Protein AF-0000000076608734 (afdb_homodimer)

Foldseek 3Di:
DQPDPDDDPVRFDWDDPDVQWIWGWDADQFKIKIKIKHQADQDPDWDDKDFAQKKKKKAWQAAKKWKDWAPDDIDIDGHGDMDIDHHGIIMTIGGHDSITIMIMMIGGDPPVVVPD/DQPDPDDDPVRFDWDDPDVQWIWGWDADQFKIKIKIKHQADQDPDWDDKDFAQKKKKKAWQAAKKWKDWAPDDTDIDGHGDMDIDHHGIIMTIGGHDSITIMIMMIGGDPPVVVPD

Solvent-accessible surface area (backbone atoms only — not comparable to full-atom values): 12030 Å² total; per-residue (Å²): 125,61,86,53,56,54,44,48,54,92,74,46,68,74,46,73,82,48,93,50,29,37,36,36,75,54,48,57,90,47,42,32,34,36,41,37,40,33,58,59,33,55,45,95,56,61,52,77,73,46,63,46,78,41,34,37,36,36,37,29,73,33,39,31,30,36,42,37,46,66,89,50,76,69,40,83,43,40,56,61,14,37,35,39,40,56,57,55,48,41,33,37,45,24,42,63,27,47,47,30,28,38,40,38,32,30,39,53,58,63,59,83,74,64,76,107,125,59,89,53,54,53,45,48,54,91,74,46,67,74,45,73,82,46,93,49,30,39,37,35,75,52,47,56,90,48,43,31,35,36,39,36,40,33,56,60,33,54,46,93,58,61,54,79,73,47,62,46,76,42,34,37,37,35,37,29,73,32,40,32,30,35,40,36,46,67,88,51,76,69,40,84,44,39,56,62,14,36,37,38,40,56,57,55,48,42,32,36,46,23,42,63,27,48,49,29,29,39,40,36,32,29,38,54,57,63,59,83,74,64,76,108

Structure (mmCIF, N/CA/C/O backbone):
data_AF-0000000076608734-model_v1
#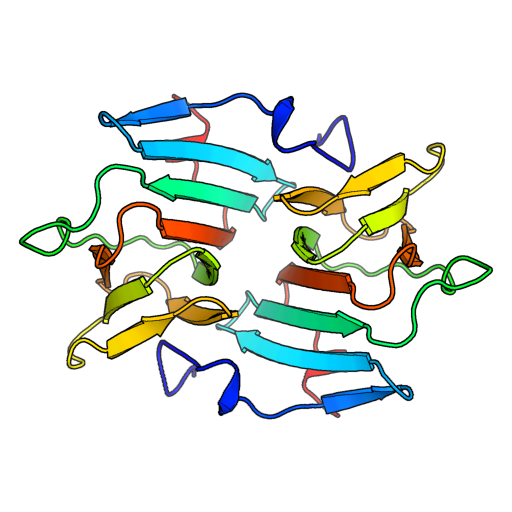
loop_
_entity.id
_entity.type
_entity.pdbx_description
1 polymer 'Cupin domain-containing protein'
#
loop_
_atom_site.group_PDB
_atom_site.id
_atom_site.type_symbol
_atom_site.label_atom_id
_atom_site.label_alt_id
_atom_site.label_comp_id
_atom_site.label_asym_id
_atom_site.label_entity_id
_atom_site.label_seq_id
_atom_site.pdbx_PDB_ins_code
_atom_site.Cartn_x
_atom_site.Cartn_y
_atom_site.Cartn_z
_atom_site.occupancy
_atom_site.B_iso_or_equiv
_atom_site.auth_seq_id
_atom_site.auth_comp_id
_atom_site.auth_asym_id
_atom_site.auth_atom_id
_atom_site.pdbx_PDB_model_num
ATOM 1 N N . MET A 1 1 ? -17.781 -6.57 7.055 1 35.38 1 MET A N 1
ATOM 2 C CA . MET A 1 1 ? -17.266 -7.574 6.125 1 35.38 1 MET A CA 1
ATOM 3 C C . MET A 1 1 ? -16.969 -6.953 4.766 1 35.38 1 MET A C 1
ATOM 5 O O . MET A 1 1 ? -17.562 -5.949 4.387 1 35.38 1 MET A O 1
ATOM 9 N N . VAL A 1 2 ? -15.781 -6.969 4.309 1 45.62 2 VAL A N 1
ATOM 10 C CA . VAL A 1 2 ? -15.562 -6.434 2.967 1 45.62 2 VAL A CA 1
ATOM 11 C C . VAL A 1 2 ? -16.562 -7.051 1.995 1 45.62 2 VAL A C 1
ATOM 13 O O . VAL A 1 2 ? -16.625 -8.273 1.845 1 45.62 2 VAL A O 1
ATOM 16 N N . THR A 1 3 ? -17.609 -6.504 1.745 1 53.47 3 THR A N 1
ATOM 17 C CA . THR A 1 3 ? -18.562 -7.125 0.833 1 53.47 3 THR A CA 1
ATOM 18 C C . THR A 1 3 ? -17.875 -7.539 -0.465 1 53.47 3 THR A C 1
ATOM 20 O O . THR A 1 3 ? -18.156 -8.617 -0.999 1 53.47 3 THR A O 1
ATOM 23 N N . ASP A 1 4 ? -16.906 -6.652 -0.863 1 82.12 4 ASP A N 1
ATOM 24 C CA . ASP A 1 4 ? -16.203 -7 -2.094 1 82.12 4 ASP A CA 1
ATOM 25 C C . ASP A 1 4 ? -14.703 -7.078 -1.863 1 82.12 4 ASP A C 1
ATOM 27 O O . ASP A 1 4 ? -14.164 -6.406 -0.979 1 82.12 4 ASP A O 1
ATOM 31 N N . TYR A 1 5 ? -14.062 -8.047 -2.41 1 93.56 5 TYR A N 1
ATOM 32 C CA . TYR A 1 5 ? -12.625 -8.258 -2.283 1 93.56 5 TYR A CA 1
ATOM 33 C C . TYR A 1 5 ? -11.844 -7.125 -2.938 1 93.56 5 TYR A C 1
ATOM 35 O O . TYR A 1 5 ? -10.617 -7.07 -2.84 1 93.56 5 TYR A O 1
ATOM 43 N N . TRP A 1 6 ? -12.531 -6.227 -3.635 1 97 6 TRP A N 1
ATOM 44 C CA . TRP A 1 6 ? -11.836 -5.25 -4.465 1 97 6 TRP A CA 1
ATOM 45 C C . TRP A 1 6 ? -12.602 -3.932 -4.512 1 97 6 TRP A C 1
ATOM 47 O O . TRP A 1 6 ? -13.758 -3.863 -4.102 1 97 6 TRP A O 1
ATOM 57 N N . GLN A 1 7 ? -11.977 -2.969 -4.855 1 97.56 7 GLN A N 1
ATOM 58 C CA . GLN A 1 7 ? -12.516 -1.632 -5.074 1 97.56 7 GLN A CA 1
ATOM 59 C C . GLN A 1 7 ? -11.773 -0.91 -6.195 1 97.56 7 GLN A C 1
ATOM 61 O O . GLN A 1 7 ? -10.547 -0.788 -6.156 1 97.56 7 GLN A O 1
ATOM 66 N N . ARG A 1 8 ? -12.516 -0.459 -7.164 1 97.81 8 ARG A N 1
ATOM 67 C CA . ARG A 1 8 ? -11.906 0.342 -8.219 1 97.81 8 ARG A CA 1
ATOM 68 C C . ARG A 1 8 ? -11.727 1.79 -7.777 1 97.81 8 ARG A C 1
ATOM 70 O O . ARG A 1 8 ? -12.617 2.367 -7.148 1 97.81 8 ARG A O 1
ATOM 77 N N . TYR A 1 9 ? -10.594 2.328 -8.148 1 98.19 9 TYR A N 1
ATOM 78 C CA . TYR A 1 9 ? -10.289 3.701 -7.762 1 98.19 9 TYR A CA 1
ATOM 79 C C . TYR A 1 9 ? -11.398 4.652 -8.203 1 98.19 9 TYR A C 1
ATOM 81 O O . TYR A 1 9 ? -11.875 5.469 -7.41 1 98.19 9 TYR A O 1
ATOM 89 N N . ASP A 1 10 ? -11.875 4.539 -9.406 1 97.25 10 ASP A N 1
ATOM 90 C CA . ASP A 1 10 ? -12.82 5.477 -10.008 1 97.25 10 ASP A CA 1
ATOM 91 C C . ASP A 1 10 ? -14.211 5.324 -9.391 1 97.25 10 ASP A C 1
ATOM 93 O O . ASP A 1 10 ? -15.023 6.246 -9.445 1 97.25 10 ASP A O 1
ATOM 97 N N . ASP A 1 11 ? -14.508 4.195 -8.789 1 96.06 11 ASP A N 1
ATOM 98 C CA . ASP A 1 11 ? -15.828 3.92 -8.242 1 96.06 11 ASP A CA 1
ATOM 99 C C . ASP A 1 11 ? -15.836 4.055 -6.723 1 96.06 11 ASP A C 1
ATOM 101 O O . ASP A 1 11 ? -16.891 4.016 -6.098 1 96.06 11 ASP A O 1
ATOM 105 N N . ALA A 1 12 ? -14.672 4.199 -6.148 1 96.38 12 ALA A N 1
ATOM 106 C CA . ALA A 1 12 ? -14.555 4.234 -4.691 1 96.38 12 ALA A CA 1
ATOM 107 C C . ALA A 1 12 ? -15.18 5.504 -4.121 1 96.38 12 ALA A C 1
ATOM 109 O O . ALA A 1 12 ? -15.086 6.574 -4.73 1 96.38 12 ALA A O 1
ATOM 110 N N . GLU A 1 13 ? -15.82 5.289 -2.998 1 95.75 13 GLU A N 1
ATOM 111 C CA . GLU A 1 13 ? -16.266 6.473 -2.268 1 95.75 13 GLU A CA 1
ATOM 112 C C . GLU A 1 13 ? -15.086 7.371 -1.91 1 95.75 13 GLU A C 1
ATOM 114 O O . GLU A 1 13 ? -14.047 6.891 -1.462 1 95.75 13 GLU A O 1
ATOM 119 N N . VAL A 1 14 ? -15.273 8.672 -2.137 1 97.25 14 VAL A N 1
ATOM 120 C CA . VAL A 1 14 ? -14.227 9.648 -1.875 1 97.25 14 VAL A CA 1
ATOM 121 C C . VAL A 1 14 ? -14.594 10.5 -0.665 1 97.25 14 VAL A C 1
ATOM 123 O O . VAL A 1 14 ? -15.727 10.992 -0.57 1 97.25 14 VAL A O 1
ATOM 126 N N . THR A 1 15 ? -13.719 10.578 0.297 1 97.44 15 THR A N 1
ATOM 127 C CA . THR A 1 15 ? -13.844 11.555 1.377 1 97.44 15 THR A CA 1
ATOM 128 C C . THR A 1 15 ? -12.898 12.734 1.155 1 97.44 15 THR A C 1
ATOM 130 O O . THR A 1 15 ? -11.688 12.547 1.039 1 97.44 15 THR A O 1
ATOM 133 N N . GLU A 1 16 ? -13.406 13.891 1.063 1 96.75 16 GLU A N 1
ATOM 134 C CA . GLU A 1 16 ? -12.57 15.086 1.012 1 96.75 16 GLU A CA 1
ATOM 135 C C . GLU A 1 16 ? -12.195 15.562 2.414 1 96.75 16 GLU A C 1
ATOM 137 O O . GLU A 1 16 ? -13.055 16.047 3.156 1 96.75 16 GLU A O 1
ATOM 142 N N . ILE A 1 17 ? -10.984 15.508 2.709 1 95.62 17 ILE A N 1
ATOM 143 C CA . ILE A 1 17 ? -10.578 15.82 4.074 1 95.62 17 ILE A CA 1
ATOM 144 C C . ILE A 1 17 ? -10.234 17.297 4.184 1 95.62 17 ILE A C 1
ATOM 146 O O . ILE A 1 17 ? -10.352 17.891 5.258 1 95.62 17 ILE A O 1
ATOM 150 N N . ALA A 1 18 ? -9.758 17.922 3.092 1 96.44 18 ALA A N 1
ATOM 151 C CA . ALA A 1 18 ? -9.469 19.344 2.885 1 96.44 18 ALA A CA 1
ATOM 152 C C . ALA A 1 18 ? -9.492 19.688 1.401 1 96.44 18 ALA A C 1
ATOM 154 O O . ALA A 1 18 ? -9.523 18.797 0.545 1 96.44 18 ALA A O 1
ATOM 155 N N . PRO A 1 19 ? -9.625 20.938 1.088 1 97.25 19 PRO A N 1
ATOM 156 C CA . PRO A 1 19 ? -9.602 21.281 -0.337 1 97.25 19 PRO A CA 1
ATOM 157 C C . PRO A 1 19 ? -8.406 20.672 -1.069 1 97.25 19 PRO A C 1
ATOM 159 O O . PRO A 1 19 ? -7.262 20.953 -0.716 1 97.25 19 PRO A O 1
ATOM 162 N N . GLY A 1 20 ? -8.617 19.797 -2.027 1 98.06 20 GLY A N 1
ATOM 163 C CA . GLY A 1 20 ? -7.566 19.203 -2.84 1 98.06 20 GLY A CA 1
ATOM 164 C C . GLY A 1 20 ? -7 17.938 -2.25 1 98.06 20 GLY A C 1
ATOM 165 O O . GLY A 1 20 ? -6.027 17.375 -2.77 1 98.06 20 GLY A O 1
ATOM 166 N N . ILE A 1 21 ? -7.527 17.516 -1.192 1 98.56 21 ILE A N 1
ATOM 167 C CA . ILE A 1 21 ? -7.047 16.297 -0.559 1 98.56 21 ILE A CA 1
ATOM 168 C C . ILE A 1 21 ? -8.188 15.289 -0.452 1 98.56 21 ILE A C 1
ATOM 170 O O . ILE A 1 21 ? -9.195 15.547 0.21 1 98.56 21 ILE A O 1
ATOM 174 N N . GLU A 1 22 ? -7.984 14.156 -1.074 1 98.31 22 GLU A N 1
ATOM 175 C CA . GLU A 1 22 ? -9.008 13.117 -1.142 1 98.31 22 GLU A CA 1
ATOM 176 C C . GLU A 1 22 ? -8.492 11.797 -0.564 1 98.31 22 GLU A C 1
ATOM 178 O O . GLU A 1 22 ? -7.324 11.453 -0.736 1 98.31 22 GLU A O 1
ATOM 183 N N . ARG A 1 23 ? -9.406 11.086 0.072 1 98.5 23 ARG A N 1
ATOM 184 C CA . ARG A 1 23 ? -9.07 9.789 0.649 1 98.5 23 ARG A CA 1
ATOM 185 C C . ARG A 1 23 ? -9.992 8.703 0.122 1 98.5 23 ARG A C 1
ATOM 187 O O . ARG A 1 23 ? -11.195 8.914 -0.029 1 98.5 23 ARG A O 1
ATOM 194 N N . ARG A 1 24 ? -9.516 7.578 -0.267 1 98.19 24 ARG A N 1
ATOM 195 C CA . ARG A 1 24 ? -10.227 6.34 -0.575 1 98.19 24 ARG A CA 1
ATOM 196 C C . ARG A 1 24 ? -9.727 5.191 0.302 1 98.19 24 ARG A C 1
ATOM 198 O O . ARG A 1 24 ? -8.531 5.066 0.547 1 98.19 24 ARG A O 1
ATOM 205 N N . ILE A 1 25 ? -10.664 4.332 0.753 1 98 25 ILE A N 1
ATOM 206 C CA . ILE A 1 25 ? -10.289 3.338 1.752 1 98 25 ILE A CA 1
ATOM 207 C C . ILE A 1 25 ? -10.781 1.959 1.318 1 98 25 ILE A C 1
ATOM 209 O O . ILE A 1 25 ? -11.898 1.819 0.817 1 98 25 ILE A O 1
ATOM 213 N N . ILE A 1 26 ? -9.969 0.929 1.477 1 98.19 26 ILE A N 1
ATOM 214 C CA . ILE A 1 26 ? -10.391 -0.467 1.523 1 98.19 26 ILE A CA 1
ATOM 215 C C . ILE A 1 26 ? -9.812 -1.138 2.77 1 98.19 26 ILE A C 1
ATOM 217 O O . ILE A 1 26 ? -8.727 -0.777 3.232 1 98.19 26 ILE A O 1
ATOM 221 N N . LYS A 1 27 ? -10.57 -2.016 3.377 1 97.94 27 LYS A N 1
ATOM 222 C CA . LYS A 1 27 ? -10.078 -2.543 4.648 1 97.94 27 LYS A CA 1
ATOM 223 C C . LYS A 1 27 ? -10.594 -3.957 4.891 1 97.94 27 LYS A C 1
ATOM 225 O O . LYS A 1 27 ?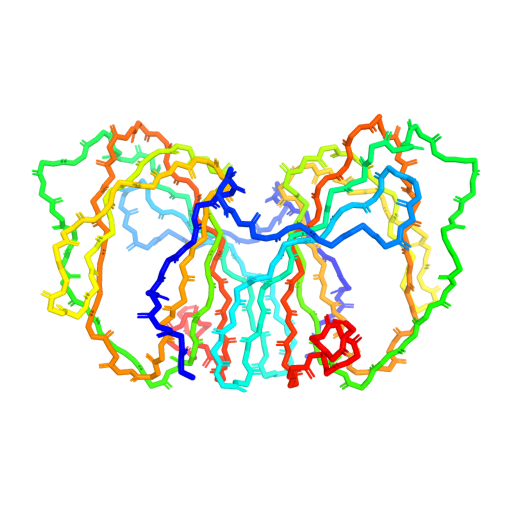 -11.539 -4.398 4.238 1 97.94 27 LYS A O 1
ATOM 230 N N . THR A 1 28 ? -9.898 -4.672 5.727 1 97.62 28 THR A N 1
ATOM 231 C CA . THR A 1 28 ? -10.367 -5.898 6.359 1 97.62 28 THR A CA 1
ATOM 232 C C . THR A 1 28 ? -10.773 -5.637 7.809 1 97.62 28 THR A C 1
ATOM 234 O O . THR A 1 28 ? -11.352 -4.594 8.117 1 97.62 28 THR A O 1
ATOM 237 N N . GLU A 1 29 ? -10.523 -6.609 8.633 1 96.69 29 GLU A N 1
ATOM 238 C CA . GLU A 1 29 ? -10.945 -6.43 10.023 1 96.69 29 GLU A CA 1
ATOM 239 C C . GLU A 1 29 ? -9.953 -5.578 10.797 1 96.69 29 GLU A C 1
ATOM 241 O O . GLU A 1 29 ? -10.344 -4.734 11.609 1 96.69 29 GLU A O 1
ATOM 246 N N . LYS A 1 30 ? -8.672 -5.789 10.562 1 97.69 30 LYS A N 1
ATOM 247 C CA . LYS A 1 30 ? -7.668 -5.117 11.391 1 97.69 30 LYS A CA 1
ATOM 248 C C . LYS A 1 30 ? -6.664 -4.363 10.523 1 97.69 30 LYS A C 1
ATOM 250 O O . LYS A 1 30 ? -5.711 -3.775 11.047 1 97.69 30 LYS A O 1
ATOM 255 N N . LEU A 1 31 ? -6.828 -4.418 9.242 1 98.69 31 LEU A N 1
ATOM 256 C CA . LEU A 1 31 ? -5.883 -3.844 8.297 1 98.69 31 LEU A CA 1
ATOM 257 C C . LEU A 1 31 ? -6.598 -2.949 7.289 1 98.69 31 LEU A C 1
ATOM 259 O O . LEU A 1 31 ? -7.645 -3.32 6.758 1 98.69 31 LEU A O 1
ATOM 263 N N . MET A 1 32 ? -6.055 -1.759 7.098 1 98.69 32 MET A N 1
ATOM 264 C CA . MET A 1 32 ? -6.684 -0.88 6.117 1 98.69 32 MET A CA 1
ATOM 265 C C . MET A 1 32 ? -5.641 -0.243 5.207 1 98.69 32 MET A C 1
ATOM 267 O O . MET A 1 32 ? -4.512 0.005 5.629 1 98.69 32 MET A O 1
ATOM 271 N N . LEU A 1 33 ? -6.031 -0.026 4.012 1 98.88 33 LEU A N 1
ATOM 272 C CA . LEU A 1 33 ? -5.301 0.705 2.98 1 98.88 33 LEU A CA 1
ATOM 273 C C . LEU A 1 33 ? -6.02 2.002 2.623 1 98.88 33 LEU A C 1
ATOM 275 O O . LEU A 1 33 ? -7.215 1.992 2.316 1 98.88 33 LEU A O 1
ATOM 279 N N . VAL A 1 34 ? -5.34 3.047 2.729 1 98.81 34 VAL A N 1
ATOM 280 C CA . VAL A 1 34 ? -5.863 4.387 2.488 1 98.81 34 VAL A CA 1
ATOM 281 C C . VAL A 1 34 ? -5.066 5.062 1.373 1 98.81 34 VAL A C 1
ATOM 283 O O . VAL A 1 34 ? -3.875 5.344 1.536 1 98.81 34 VAL A O 1
ATOM 286 N N . VAL A 1 35 ? -5.703 5.305 0.276 1 98.88 35 VAL A N 1
ATOM 287 C CA . VAL A 1 35 ? -5.105 6.133 -0.764 1 98.88 35 VAL A CA 1
ATOM 288 C C . VAL A 1 35 ? -5.402 7.605 -0.49 1 98.88 35 VAL A C 1
ATOM 290 O O . VAL A 1 35 ? -6.57 8 -0.396 1 98.88 35 VAL A O 1
ATOM 293 N N . VAL A 1 36 ? -4.387 8.383 -0.368 1 98.88 36 VAL A N 1
ATOM 294 C CA . VAL A 1 36 ? -4.562 9.82 -0.211 1 98.88 36 VAL A CA 1
ATOM 295 C C . VAL A 1 36 ? -3.988 10.547 -1.426 1 98.88 36 VAL A C 1
ATOM 297 O O . VAL A 1 36 ? -2.793 10.438 -1.713 1 98.88 36 VAL A O 1
ATOM 300 N N . ASP A 1 37 ? -4.781 11.227 -2.088 1 98.88 37 ASP A N 1
ATOM 301 C CA . ASP A 1 37 ? -4.375 12.086 -3.193 1 98.88 37 ASP A CA 1
ATOM 302 C C . ASP A 1 37 ? -4.328 13.547 -2.762 1 98.88 37 ASP A C 1
ATOM 304 O O . ASP A 1 37 ? -5.336 14.109 -2.324 1 98.88 37 ASP A O 1
ATOM 308 N N . PHE A 1 38 ? -3.189 14.102 -2.904 1 98.81 38 PHE A N 1
ATOM 309 C CA . PHE A 1 38 ? -2.982 15.531 -2.701 1 98.81 38 PHE A CA 1
ATOM 310 C C . PHE A 1 38 ? -2.879 16.266 -4.035 1 98.81 38 PHE A C 1
ATOM 312 O O . PHE A 1 38 ? -1.978 15.984 -4.832 1 98.81 38 PHE A O 1
ATOM 319 N N . TYR A 1 39 ? -3.742 17.172 -4.262 1 98.75 39 TYR A N 1
ATOM 320 C CA . TYR A 1 39 ? -3.715 17.953 -5.5 1 98.75 39 TYR A CA 1
ATOM 321 C C . TYR A 1 39 ? -3.383 19.406 -5.219 1 98.75 39 TYR A C 1
ATOM 323 O O . TYR A 1 39 ? -3.654 20.281 -6.047 1 98.75 39 TYR A O 1
ATOM 331 N N . ASP A 1 40 ? -2.838 19.656 -4.094 1 98.12 40 ASP A N 1
ATOM 332 C CA . ASP A 1 40 ? -2.627 21.031 -3.664 1 98.12 40 ASP A CA 1
ATOM 333 C C . ASP A 1 40 ? -1.137 21.344 -3.539 1 98.12 40 ASP A C 1
ATOM 335 O O . ASP A 1 40 ? -0.75 22.266 -2.824 1 98.12 40 ASP A O 1
ATOM 339 N N . GLY A 1 41 ? -0.335 20.516 -4.082 1 98.31 41 GLY A N 1
ATOM 340 C CA . GLY A 1 41 ? 1.087 20.812 -4.066 1 98.31 41 GLY A CA 1
ATOM 341 C C . GLY A 1 41 ? 1.511 21.734 -5.195 1 98.31 41 GLY A C 1
ATOM 342 O O . GLY A 1 41 ? 0.718 22.047 -6.09 1 98.31 41 GLY A O 1
ATOM 343 N N . PRO A 1 42 ? 2.807 22.156 -5.188 1 98.69 42 PRO A N 1
ATOM 344 C CA . PRO A 1 42 ? 3.738 22.094 -4.059 1 98.69 42 PRO A CA 1
ATOM 345 C C . PRO A 1 42 ? 3.328 23.016 -2.908 1 98.69 42 PRO A C 1
ATOM 347 O O . PRO A 1 42 ? 2.709 24.047 -3.135 1 98.69 42 PRO A O 1
ATOM 350 N N . THR A 1 43 ? 3.594 22.609 -1.659 1 98.69 43 THR A N 1
ATOM 351 C CA . THR A 1 43 ? 3.305 23.438 -0.491 1 98.69 43 THR A CA 1
ATOM 352 C C . THR A 1 43 ? 4.566 24.141 -0.001 1 98.69 43 THR A C 1
ATOM 354 O O . THR A 1 43 ? 5.68 23.656 -0.232 1 98.69 43 THR A O 1
ATOM 357 N N . LYS A 1 44 ? 4.383 25.156 0.652 1 98 44 LYS A N 1
ATOM 358 C CA . LYS A 1 44 ? 5.512 25.969 1.112 1 98 44 LYS A CA 1
ATOM 359 C C . LYS A 1 44 ? 6.125 25.375 2.381 1 98 44 LYS A C 1
ATOM 361 O O . LYS A 1 44 ? 7.305 25.594 2.66 1 98 44 LYS A O 1
ATOM 366 N N . ALA A 1 45 ? 5.297 24.75 3.115 1 98.19 45 ALA A N 1
ATOM 367 C CA . ALA A 1 45 ? 5.746 24.172 4.379 1 98.19 45 ALA A CA 1
ATOM 368 C C . ALA A 1 45 ? 5.164 22.781 4.582 1 98.19 45 ALA A C 1
ATOM 370 O O . ALA A 1 45 ? 4.238 22.375 3.875 1 98.19 45 ALA A O 1
ATOM 371 N N . ALA A 1 46 ? 5.766 22.062 5.531 1 98.44 46 ALA A N 1
ATOM 372 C CA . ALA A 1 46 ? 5.238 20.766 5.902 1 98.44 46 ALA A CA 1
ATOM 373 C C . ALA A 1 46 ? 3.859 20.891 6.543 1 98.44 46 ALA A C 1
ATOM 375 O O . ALA A 1 46 ? 3.547 21.906 7.16 1 98.44 46 ALA A O 1
ATOM 376 N N . ASP A 1 47 ? 3.029 19.812 6.367 1 97.94 47 ASP A N 1
ATOM 377 C CA . ASP A 1 47 ? 1.785 19.734 7.125 1 97.94 47 ASP A CA 1
ATOM 378 C C . ASP A 1 47 ? 2.059 19.688 8.625 1 97.94 47 ASP A C 1
ATOM 380 O O . ASP A 1 47 ? 3.193 19.453 9.047 1 97.94 47 ASP A O 1
ATOM 384 N N . PRO A 1 48 ? 1.035 19.938 9.438 1 97.25 48 PRO A N 1
ATOM 385 C CA . PRO A 1 48 ? 1.241 19.797 10.883 1 97.25 48 PRO A CA 1
ATOM 386 C C . PRO A 1 48 ? 1.672 18.375 11.273 1 97.25 48 PRO A C 1
ATOM 388 O O . PRO A 1 48 ? 1.164 17.406 10.711 1 97.25 48 PRO A O 1
ATOM 391 N N . PHE A 1 49 ? 2.574 18.281 12.211 1 97.94 49 PHE A N 1
ATOM 392 C CA . PHE A 1 49 ? 3.002 16.984 12.719 1 97.94 49 PHE A CA 1
ATOM 393 C C . PHE A 1 49 ? 1.853 16.281 13.43 1 97.94 49 PHE A C 1
ATOM 395 O O . PHE A 1 49 ? 1.033 16.922 14.086 1 97.94 49 PHE A O 1
ATOM 402 N N . HIS A 1 50 ? 1.849 14.961 13.336 1 98.06 50 HIS A N 1
ATOM 403 C CA . HIS A 1 50 ? 0.908 14.133 14.086 1 98.06 50 HIS A CA 1
ATOM 404 C C . HIS A 1 50 ? 1.537 12.797 14.477 1 98.06 50 HIS A C 1
ATOM 406 O O . HIS A 1 50 ? 2.629 12.461 14.016 1 98.06 50 HIS A O 1
ATOM 412 N N . SER A 1 51 ? 0.979 12.141 15.398 1 98 51 SER A N 1
ATOM 413 C CA . SER A 1 51 ? 1.333 10.781 15.805 1 98 51 SER A CA 1
ATOM 414 C C . SER A 1 51 ? 0.091 9.953 16.125 1 98 51 SER A C 1
ATOM 416 O O . SER A 1 51 ? -0.995 10.508 16.312 1 98 51 SER A O 1
ATOM 418 N N . HIS A 1 52 ? 0.228 8.742 16.109 1 98.25 52 HIS A N 1
ATOM 419 C CA . HIS A 1 52 ? -0.853 7.812 16.422 1 98.25 52 HIS A CA 1
ATOM 420 C C . HIS A 1 52 ? -0.307 6.457 16.859 1 98.25 52 HIS A C 1
ATOM 422 O O . HIS A 1 52 ? 0.854 6.137 16.594 1 98.25 52 HIS A O 1
ATOM 428 N N . TYR A 1 53 ? -1.16 5.695 17.516 1 98.38 53 TYR A N 1
ATOM 429 C CA . TYR A 1 53 ? -0.707 4.426 18.062 1 98.38 53 TYR A CA 1
ATOM 430 C C . TYR A 1 53 ? -0.707 3.334 17 1 98.38 53 TYR A C 1
ATOM 432 O O . TYR A 1 53 ? -0.17 2.246 17.219 1 98.38 53 TYR A O 1
ATOM 440 N N . HIS A 1 54 ? -1.263 3.555 15.883 1 98.62 54 HIS A N 1
ATOM 441 C CA . HIS A 1 54 ? -1.281 2.592 14.789 1 98.62 54 HIS A CA 1
ATOM 442 C C . HIS A 1 54 ? 0.109 2.414 14.188 1 98.62 54 HIS A C 1
ATOM 444 O O . HIS A 1 54 ? 0.88 3.371 14.102 1 98.6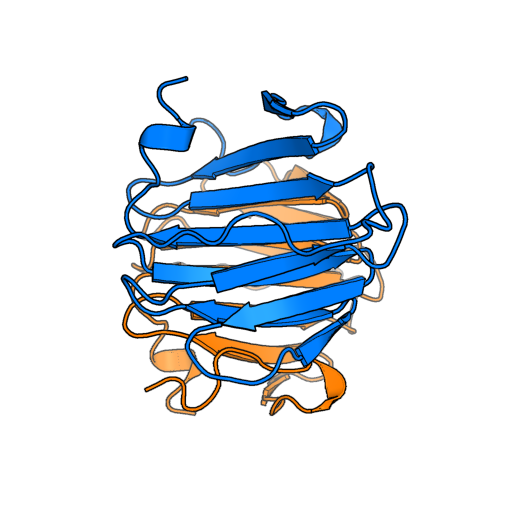2 54 HIS A O 1
ATOM 450 N N . GLU A 1 55 ? 0.436 1.238 13.781 1 98.69 55 GLU A N 1
ATOM 451 C CA . GLU A 1 55 ? 1.56 1.047 12.875 1 98.69 55 GLU A CA 1
ATOM 452 C C . GLU A 1 55 ? 1.199 1.476 11.453 1 98.69 55 GLU A C 1
ATOM 454 O O . GLU A 1 55 ? 0.066 1.279 11.008 1 98.69 55 GLU A O 1
ATOM 459 N N . GLN A 1 56 ? 2.15 2.012 10.805 1 98.81 56 GLN A N 1
ATOM 460 C CA . GLN A 1 56 ? 1.903 2.541 9.469 1 98.81 56 GLN A CA 1
ATOM 461 C C . GLN A 1 56 ? 3.025 2.154 8.508 1 98.81 56 GLN A C 1
ATOM 463 O O . GLN A 1 56 ? 4.203 2.225 8.859 1 98.81 56 GLN A O 1
ATOM 468 N N . VAL A 1 57 ? 2.744 1.678 7.355 1 98.88 57 VAL A N 1
ATOM 469 C CA . VAL A 1 57 ? 3.65 1.588 6.215 1 98.88 57 VAL A CA 1
ATOM 470 C C . VAL A 1 57 ? 3.053 2.328 5.02 1 98.88 57 VAL A C 1
ATOM 472 O O . VAL A 1 57 ? 1.833 2.336 4.832 1 98.88 57 VAL A O 1
ATOM 475 N N . SER A 1 58 ? 3.891 2.961 4.176 1 98.94 58 SER A N 1
ATOM 476 C CA . SER A 1 58 ? 3.395 3.832 3.117 1 98.94 58 SER A CA 1
ATOM 477 C C . SER A 1 58 ? 4.23 3.693 1.85 1 98.94 58 SER A C 1
ATOM 479 O O . SER A 1 58 ? 5.441 3.461 1.92 1 98.94 58 SER A O 1
ATOM 481 N N . PHE A 1 59 ? 3.596 3.812 0.778 1 99 59 PHE A N 1
ATOM 482 C CA . PHE A 1 59 ? 4.176 3.791 -0.56 1 99 59 PHE A CA 1
ATOM 483 C C . PHE A 1 59 ? 3.855 5.082 -1.309 1 99 59 PHE A C 1
ATOM 485 O O . PHE A 1 59 ? 2.699 5.512 -1.35 1 99 59 PHE A O 1
ATOM 492 N N . VAL A 1 60 ? 4.895 5.754 -1.867 1 99 60 VAL A N 1
ATOM 493 C CA . VAL A 1 60 ? 4.664 6.93 -2.703 1 99 60 VAL A CA 1
ATOM 494 C C . VAL A 1 60 ? 4.297 6.488 -4.121 1 99 60 VAL A C 1
ATOM 496 O O . VAL A 1 60 ? 5.156 6.047 -4.883 1 99 60 VAL A O 1
ATOM 499 N N . ALA A 1 61 ? 3.049 6.695 -4.461 1 98.94 61 ALA A N 1
ATOM 500 C CA . ALA A 1 61 ? 2.545 6.168 -5.727 1 98.94 61 ALA A CA 1
ATOM 501 C C . ALA A 1 61 ? 2.682 7.199 -6.844 1 98.94 61 ALA A C 1
ATOM 503 O O . ALA A 1 61 ? 2.697 6.8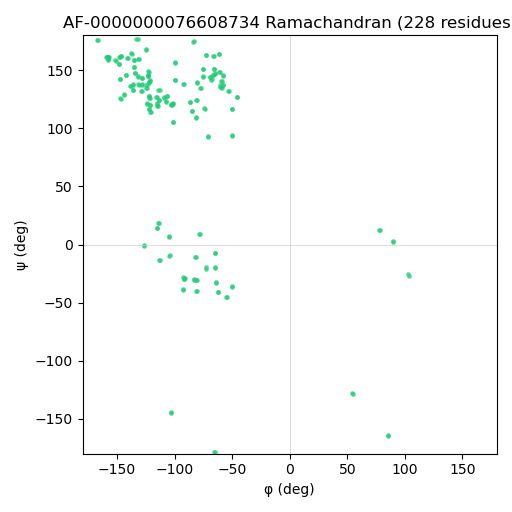44 -8.023 1 98.94 61 ALA A O 1
ATOM 504 N N . GLU A 1 62 ? 2.645 8.461 -6.488 1 98.81 62 GLU A N 1
ATOM 505 C CA . GLU A 1 62 ? 2.805 9.562 -7.43 1 98.81 62 GLU A CA 1
ATOM 506 C C . GLU A 1 62 ? 3.492 10.758 -6.77 1 98.81 62 GLU A C 1
ATOM 508 O O . GLU A 1 62 ? 3.221 11.07 -5.609 1 98.81 62 GLU A O 1
ATOM 513 N N . GLY A 1 63 ? 4.355 11.43 -7.516 1 98.88 63 GLY A N 1
ATOM 514 C CA . GLY A 1 63 ? 4.902 12.711 -7.098 1 98.88 63 GLY A CA 1
ATOM 515 C C . GLY A 1 63 ? 6.125 12.578 -6.207 1 98.88 63 GLY A C 1
ATOM 516 O O . GLY A 1 63 ? 6.82 11.562 -6.25 1 98.88 63 GLY A O 1
ATOM 517 N N . GLU A 1 64 ? 6.398 13.688 -5.594 1 98.94 64 GLU A N 1
ATOM 518 C CA . GLU A 1 64 ? 7.547 13.805 -4.707 1 98.94 64 GLU A CA 1
ATOM 519 C C . GLU A 1 64 ? 7.172 14.531 -3.418 1 98.94 64 GLU A C 1
ATOM 521 O O . GLU A 1 64 ? 6.297 15.398 -3.418 1 98.94 64 GLU A O 1
ATOM 526 N N . LEU A 1 65 ? 7.926 14.203 -2.379 1 98.94 65 LEU A N 1
ATOM 527 C CA . LEU A 1 65 ? 7.641 14.82 -1.089 1 98.94 65 LEU A CA 1
ATOM 528 C C . LEU A 1 65 ? 8.867 14.781 -0.183 1 98.94 65 LEU A C 1
ATOM 530 O O . LEU A 1 65 ? 9.797 14.008 -0.43 1 98.94 65 LEU A O 1
ATOM 534 N N . TYR A 1 66 ? 8.867 15.602 0.751 1 98.88 66 TYR A N 1
ATOM 535 C CA . TYR A 1 66 ? 9.727 15.414 1.914 1 98.88 66 TYR A CA 1
ATOM 536 C C . TYR A 1 66 ? 8.992 14.664 3.021 1 98.88 66 TYR A C 1
ATOM 538 O O . TYR A 1 66 ? 7.832 14.969 3.312 1 98.88 66 TYR A O 1
ATOM 546 N N . LEU A 1 67 ? 9.695 13.758 3.623 1 98.81 67 LEU A N 1
ATOM 547 C CA . LEU A 1 67 ? 9.219 13.094 4.828 1 98.81 67 LEU A CA 1
ATOM 548 C C . LEU A 1 67 ? 9.969 13.594 6.059 1 98.81 67 LEU A C 1
ATOM 550 O O . LEU A 1 67 ? 11.195 13.656 6.062 1 98.81 67 LEU A O 1
ATOM 554 N N . PHE A 1 68 ? 9.195 14 7.031 1 98.12 68 PHE A N 1
ATOM 555 C CA . PHE A 1 68 ? 9.703 14.305 8.367 1 98.12 68 PHE A CA 1
ATOM 556 C C . PHE A 1 68 ? 9.297 13.227 9.359 1 98.12 68 PHE A C 1
ATOM 558 O O . PHE A 1 68 ? 8.109 12.93 9.508 1 98.12 68 PHE A O 1
ATOM 565 N N . ALA A 1 69 ? 10.281 12.648 10 1 97.69 69 ALA A N 1
ATOM 566 C CA . ALA A 1 69 ? 9.969 11.57 10.938 1 97.69 69 ALA A CA 1
ATOM 567 C C . ALA A 1 69 ? 10.898 11.609 12.148 1 97.69 69 ALA A C 1
ATOM 569 O O . ALA A 1 69 ? 12.125 11.578 11.992 1 97.69 69 ALA A O 1
ATOM 570 N N . GLY A 1 70 ? 10.266 11.578 13.273 1 94.38 70 GLY A N 1
ATOM 571 C CA . GLY A 1 70 ? 11.047 11.625 14.5 1 94.38 70 GLY A CA 1
ATOM 572 C C . GLY A 1 70 ? 11.992 12.805 14.562 1 94.38 70 GLY A C 1
ATOM 573 O O . GLY A 1 70 ? 11.586 13.945 14.359 1 94.38 70 GLY A O 1
ATOM 574 N N . LYS A 1 71 ? 13.273 12.461 14.836 1 91.94 71 LYS A N 1
ATOM 575 C CA . LYS A 1 71 ? 14.297 13.5 14.969 1 91.94 71 LYS A CA 1
ATOM 576 C C . LYS A 1 71 ? 15.203 13.539 13.742 1 91.94 71 LYS A C 1
ATOM 578 O O . LYS A 1 71 ? 16.203 14.258 13.727 1 91.94 71 LYS A O 1
ATOM 583 N N . ASN A 1 72 ? 14.875 12.805 12.758 1 91.69 72 ASN A N 1
ATOM 584 C CA . ASN A 1 72 ? 15.703 12.727 11.555 1 91.69 72 ASN A CA 1
ATOM 585 C C . ASN A 1 72 ? 15.539 13.977 10.695 1 91.69 72 ASN A C 1
ATOM 587 O O . ASN A 1 72 ? 14.5 14.625 10.719 1 91.69 72 ASN A O 1
ATOM 591 N N . GLU A 1 73 ? 16.609 14.242 10 1 95.62 73 GLU A N 1
ATOM 592 C CA . GLU A 1 73 ? 16.469 15.242 8.945 1 95.62 73 GLU A CA 1
ATOM 593 C C . GLU A 1 73 ? 15.453 14.812 7.898 1 95.62 73 GLU A C 1
ATOM 595 O O . GLU A 1 73 ? 15.312 13.617 7.617 1 95.62 73 GLU A O 1
ATOM 600 N N . PRO A 1 74 ? 14.766 15.852 7.312 1 97.31 74 PRO A N 1
ATOM 601 C CA . PRO A 1 74 ? 13.82 15.484 6.258 1 97.31 74 PRO A CA 1
ATOM 602 C C . PRO A 1 74 ? 14.484 14.727 5.105 1 97.31 74 PRO A C 1
ATOM 604 O O . PRO A 1 74 ? 15.617 15.031 4.742 1 97.31 74 PRO A O 1
ATOM 607 N N . VAL A 1 75 ? 13.758 13.836 4.566 1 97.75 75 VAL A N 1
ATOM 608 C CA . VAL A 1 75 ? 14.297 13.062 3.451 1 97.75 75 VAL A CA 1
ATOM 609 C C . VAL A 1 75 ? 13.398 13.219 2.227 1 97.75 75 VAL A C 1
ATOM 611 O O . VAL A 1 75 ? 12.172 13.242 2.35 1 97.75 75 VAL A O 1
ATOM 614 N N . HIS A 1 76 ? 14.023 13.344 1.084 1 98.56 76 HIS A N 1
ATOM 615 C CA . HIS A 1 76 ? 13.312 13.422 -0.185 1 98.56 76 HIS A CA 1
ATOM 616 C C . HIS A 1 76 ? 12.898 12.039 -0.677 1 98.56 76 HIS A C 1
ATOM 618 O O . HIS A 1 76 ? 13.742 11.156 -0.831 1 98.56 76 HIS A O 1
ATOM 624 N N . LEU A 1 77 ? 11.617 11.898 -0.914 1 98.69 77 LEU A N 1
ATOM 625 C CA . LEU A 1 77 ? 11.086 10.656 -1.466 1 98.69 77 LEU A CA 1
ATOM 626 C C . LEU A 1 77 ? 10.328 10.93 -2.766 1 98.69 77 LEU A C 1
ATOM 628 O O . LEU A 1 77 ? 9.758 12 -2.947 1 98.69 77 LEU A O 1
ATOM 632 N N . LYS A 1 78 ? 10.367 9.953 -3.613 1 98.88 78 LYS A N 1
ATOM 633 C CA . LYS A 1 78 ? 9.688 10.039 -4.902 1 98.88 78 LYS A CA 1
ATOM 634 C C . LYS A 1 78 ? 8.898 8.766 -5.188 1 98.88 78 LYS A C 1
ATOM 636 O O . LYS A 1 78 ? 8.914 7.824 -4.387 1 98.88 78 LYS A O 1
ATOM 641 N N . LYS A 1 79 ? 8.203 8.828 -6.324 1 98.81 79 LYS A N 1
ATOM 642 C CA . LYS A 1 79 ? 7.398 7.684 -6.734 1 98.81 79 LYS A CA 1
ATOM 643 C C . LYS A 1 79 ? 8.188 6.383 -6.59 1 98.81 79 LYS A C 1
ATOM 645 O O . LYS A 1 79 ? 9.305 6.27 -7.094 1 98.81 79 LYS A O 1
ATOM 650 N N . GLY A 1 80 ? 7.605 5.445 -5.887 1 98.75 80 GLY A N 1
ATOM 651 C CA . GLY A 1 80 ? 8.234 4.145 -5.684 1 98.75 80 GLY A CA 1
ATOM 652 C C . GLY A 1 80 ? 8.844 3.986 -4.305 1 98.75 80 GLY A C 1
ATOM 653 O O . GLY A 1 80 ? 9.008 2.865 -3.82 1 98.75 80 GLY A O 1
ATOM 654 N N . ASP A 1 81 ? 9.234 5.07 -3.686 1 98.81 81 ASP A N 1
ATOM 655 C CA . ASP A 1 81 ? 9.859 5.023 -2.367 1 98.81 81 ASP A CA 1
ATOM 656 C C . ASP A 1 81 ? 8.836 4.691 -1.286 1 98.81 81 ASP A C 1
ATOM 658 O O . ASP A 1 81 ? 7.625 4.75 -1.529 1 98.81 81 ASP A O 1
ATOM 662 N N . MET A 1 82 ? 9.336 4.273 -0.1 1 98.88 82 MET A N 1
ATOM 663 C CA . MET A 1 82 ? 8.484 3.787 0.981 1 98.88 82 MET A CA 1
ATOM 664 C C . MET A 1 82 ? 8.914 4.387 2.318 1 98.88 82 MET A C 1
ATOM 666 O O . MET A 1 82 ? 10.047 4.832 2.471 1 98.88 82 MET A O 1
ATOM 670 N N . PHE A 1 83 ? 7.98 4.387 3.285 1 98.81 83 PHE A N 1
ATOM 671 C CA . PHE A 1 83 ? 8.352 4.711 4.656 1 98.81 83 PHE A CA 1
ATOM 672 C C . PHE A 1 83 ? 7.48 3.955 5.648 1 98.81 83 PHE A C 1
ATOM 674 O O . PHE A 1 83 ? 6.406 3.461 5.289 1 98.81 83 PHE A O 1
ATOM 681 N N . ALA A 1 84 ? 7.953 3.746 6.816 1 98.69 84 ALA A N 1
ATOM 682 C CA . ALA A 1 84 ? 7.297 2.994 7.879 1 98.69 84 ALA A CA 1
ATOM 683 C C . ALA A 1 84 ? 7.422 3.713 9.219 1 98.69 84 ALA A C 1
ATOM 685 O O . ALA A 1 84 ? 8.477 4.27 9.531 1 98.69 84 ALA A O 1
ATOM 686 N N . MET A 1 85 ? 6.34 3.713 9.945 1 98.25 85 MET A N 1
ATOM 687 C CA . MET A 1 85 ? 6.305 4.371 11.25 1 98.25 85 MET A CA 1
ATOM 688 C C . MET A 1 85 ? 5.871 3.395 12.344 1 98.25 85 MET A C 1
ATOM 690 O O . MET A 1 85 ? 4.777 2.832 12.281 1 98.25 85 MET A O 1
ATOM 694 N N . GLN A 1 86 ? 6.754 3.246 13.305 1 97.31 86 GLN A N 1
ATOM 695 C CA . GLN A 1 86 ? 6.32 2.605 14.547 1 97.31 86 GLN A CA 1
ATOM 696 C C . GLN A 1 86 ? 5.293 3.467 15.281 1 97.31 86 GLN A C 1
ATOM 698 O O . GLN A 1 86 ? 5.164 4.66 15 1 97.31 86 GLN A O 1
ATOM 703 N N . PRO A 1 87 ? 4.539 2.816 16.234 1 97.88 87 PRO A N 1
ATOM 704 C CA . PRO A 1 87 ? 3.553 3.596 16.984 1 97.88 87 PRO A CA 1
ATOM 705 C C . PRO A 1 87 ? 4.152 4.84 17.625 1 97.88 87 PRO A C 1
ATOM 707 O O . PRO A 1 87 ? 5.266 4.789 18.156 1 97.88 87 PRO A O 1
ATOM 710 N N . ASP A 1 88 ? 3.469 5.945 17.422 1 97.88 88 ASP A N 1
ATOM 711 C CA . ASP A 1 88 ? 3.635 7.18 18.188 1 97.88 88 ASP A CA 1
ATOM 712 C C . ASP A 1 88 ? 4.875 7.945 17.734 1 97.88 88 ASP A C 1
ATOM 714 O O . ASP A 1 88 ? 5.316 8.883 18.406 1 97.88 88 ASP A O 1
ATOM 718 N N . VAL A 1 89 ? 5.48 7.613 16.641 1 97.69 89 VAL A N 1
ATOM 719 C CA . VAL A 1 89 ? 6.551 8.406 16.047 1 97.69 89 VAL A CA 1
ATOM 720 C C . VAL A 1 89 ? 5.965 9.648 15.391 1 97.69 89 VAL A C 1
ATOM 722 O O . VAL A 1 89 ? 5.148 9.555 14.477 1 97.69 89 VAL A O 1
ATOM 725 N N . PRO A 1 90 ? 6.324 10.789 15.844 1 98.19 90 PRO A N 1
ATOM 726 C CA . PRO A 1 90 ? 5.863 11.992 15.148 1 98.19 90 PRO A CA 1
ATOM 727 C C . PRO A 1 90 ? 6.344 12.055 13.695 1 98.19 90 PRO A C 1
ATOM 729 O O . PRO A 1 90 ? 7.52 11.797 13.422 1 98.19 90 PRO A O 1
ATOM 732 N N . HIS A 1 91 ? 5.492 12.414 12.758 1 98.62 91 HIS A N 1
ATOM 733 C CA . HIS A 1 91 ? 5.867 12.469 11.344 1 98.62 91 HIS A CA 1
ATOM 734 C C . HIS A 1 91 ? 4.922 13.375 10.555 1 98.62 91 HIS A C 1
ATOM 736 O O . HIS A 1 91 ? 3.844 13.719 11.039 1 98.62 91 HIS A O 1
ATOM 742 N N . THR A 1 92 ? 5.355 13.797 9.414 1 98.62 92 THR A N 1
ATOM 743 C CA . THR A 1 92 ? 4.562 14.562 8.453 1 98.62 92 THR A CA 1
ATOM 744 C C . THR A 1 92 ? 5.254 14.617 7.098 1 98.62 92 THR A C 1
ATOM 746 O O . THR A 1 92 ? 6.352 14.078 6.934 1 98.62 92 THR A O 1
ATOM 749 N N . ILE A 1 93 ? 4.539 15.234 6.125 1 98.81 93 ILE A N 1
ATOM 750 C CA . ILE A 1 93 ? 5.133 15.359 4.797 1 98.81 93 ILE A CA 1
ATOM 751 C C . ILE A 1 93 ? 4.996 16.797 4.305 1 98.81 93 ILE A C 1
ATOM 753 O O . ILE A 1 93 ? 4.203 17.578 4.844 1 98.81 93 ILE A O 1
ATOM 757 N N . GLN A 1 94 ? 5.809 17.078 3.385 1 98.88 94 GLN A N 1
ATOM 758 C CA . GLN A 1 94 ? 5.664 18.266 2.549 1 98.88 94 GLN A CA 1
ATOM 759 C C . GLN A 1 94 ? 5.574 17.891 1.073 1 98.88 94 GLN A C 1
ATOM 761 O O . GLN A 1 94 ? 6.445 17.203 0.548 1 98.88 94 GLN A O 1
ATOM 766 N N . ARG A 1 95 ? 4.516 18.375 0.432 1 98.88 95 ARG A N 1
ATOM 767 C CA . ARG A 1 95 ? 4.352 18.062 -0.985 1 98.88 95 ARG A CA 1
ATOM 768 C C . ARG A 1 95 ? 5.273 18.922 -1.842 1 98.88 95 ARG A C 1
ATOM 770 O O . ARG A 1 95 ? 5.371 20.141 -1.627 1 98.88 95 ARG A O 1
ATOM 777 N N . LEU A 1 96 ? 5.914 18.281 -2.787 1 98.94 96 LEU A N 1
ATOM 778 C CA . LEU A 1 96 ? 6.871 19 -3.619 1 98.94 96 LEU A CA 1
ATOM 779 C C . LEU A 1 96 ? 6.379 19.094 -5.059 1 98.94 96 LEU A C 1
ATOM 781 O O . LEU A 1 96 ? 6.953 19.828 -5.871 1 98.94 96 LEU A O 1
ATOM 785 N N . THR A 1 97 ? 5.355 18.328 -5.441 1 98.94 97 THR A N 1
ATOM 786 C CA . THR A 1 97 ? 4.781 18.344 -6.781 1 98.94 97 THR A CA 1
ATOM 787 C C . THR A 1 97 ? 3.279 18.625 -6.723 1 98.94 97 THR A C 1
ATOM 789 O O . THR A 1 97 ? 2.67 18.531 -5.656 1 98.94 97 THR A O 1
ATOM 792 N N . GLU A 1 98 ? 2.648 18.922 -7.844 1 98.81 98 GLU A N 1
ATOM 793 C CA . GLU A 1 98 ? 1.238 19.297 -7.922 1 98.81 98 GLU A CA 1
ATOM 794 C C . GLU A 1 98 ? 0.339 18.156 -7.438 1 98.81 98 GLU A C 1
ATOM 796 O O . GLU A 1 98 ? -0.669 18.406 -6.77 1 98.81 98 GLU A O 1
ATOM 801 N N . HIS A 1 99 ? 0.727 16.984 -7.836 1 98.88 99 HIS A N 1
ATOM 802 C CA . HIS A 1 99 ? -0.001 15.797 -7.414 1 98.88 99 HIS A CA 1
ATOM 803 C C . HIS A 1 99 ? 0.914 14.82 -6.684 1 98.88 99 HIS A C 1
ATOM 805 O O . HIS A 1 99 ? 1.939 14.398 -7.223 1 98.88 99 HIS A O 1
ATOM 811 N N . VAL A 1 100 ? 0.612 14.602 -5.422 1 98.94 100 VAL A N 1
ATOM 812 C CA . VAL A 1 100 ? 1.239 13.547 -4.633 1 98.94 100 VAL A CA 1
ATOM 813 C C . VAL A 1 100 ? 0.193 12.516 -4.23 1 98.94 100 VAL A C 1
ATOM 815 O O . VAL A 1 100 ? -0.877 12.867 -3.727 1 98.94 100 VAL A O 1
ATOM 818 N N . ARG A 1 101 ? 0.434 11.227 -4.52 1 98.94 101 ARG A N 1
ATOM 819 C CA . ARG A 1 101 ? -0.406 10.133 -4.039 1 98.94 101 ARG A CA 1
ATOM 820 C C . ARG A 1 101 ? 0.369 9.219 -3.096 1 98.94 101 ARG A C 1
ATOM 822 O O . ARG A 1 101 ? 1.422 8.695 -3.459 1 98.94 101 ARG A O 1
ATOM 829 N N . ILE A 1 102 ? -0.131 9.102 -1.893 1 99 102 ILE A N 1
ATOM 830 C CA . ILE A 1 102 ? 0.449 8.188 -0.914 1 99 102 ILE A CA 1
ATOM 831 C C . ILE A 1 102 ? -0.534 7.055 -0.615 1 99 102 ILE A C 1
ATOM 833 O O . ILE A 1 102 ? -1.734 7.293 -0.463 1 99 102 ILE A O 1
ATOM 837 N N . VAL A 1 103 ? -0.038 5.828 -0.615 1 98.94 103 VAL A N 1
ATOM 838 C CA . VAL A 1 103 ? -0.79 4.656 -0.175 1 98.94 103 VAL A CA 1
ATOM 839 C C . VAL A 1 103 ? -0.357 4.266 1.236 1 98.94 103 VAL A C 1
ATOM 841 O O . VAL A 1 103 ? 0.717 3.689 1.426 1 98.94 103 VAL A O 1
ATOM 844 N N . ASP A 1 104 ? -1.193 4.555 2.182 1 98.94 104 ASP A N 1
ATOM 845 C CA . ASP A 1 104 ? -0.935 4.27 3.59 1 98.94 104 ASP A CA 1
ATOM 846 C C . ASP A 1 104 ? -1.642 2.99 4.031 1 98.94 104 ASP A C 1
ATOM 848 O O . ASP A 1 104 ? -2.785 2.742 3.643 1 98.94 104 ASP A O 1
ATOM 852 N N . CYS A 1 105 ? -0.99 2.24 4.84 1 98.94 105 CYS A N 1
ATOM 853 C CA . CYS A 1 105 ? -1.619 1.08 5.465 1 98.94 105 CYS A CA 1
ATOM 854 C C . CYS A 1 105 ? -1.435 1.105 6.977 1 98.94 105 CYS A C 1
ATOM 856 O O . CYS A 1 105 ? -0.36 1.451 7.469 1 98.94 105 CYS A O 1
ATOM 858 N N . PHE A 1 106 ? -2.516 0.767 7.637 1 98.94 106 PHE A N 1
ATOM 859 C CA . PHE A 1 106 ? -2.494 0.867 9.094 1 98.94 106 PHE A CA 1
ATOM 860 C C . PHE A 1 106 ? -3.025 -0.411 9.727 1 98.94 106 PHE A C 1
ATOM 862 O O . PHE A 1 106 ? -3.963 -1.025 9.211 1 98.94 106 PHE A O 1
ATOM 869 N N . THR A 1 107 ? -2.482 -0.762 10.805 1 98.75 107 THR A N 1
ATOM 870 C CA . THR A 1 107 ? -3.084 -1.681 11.766 1 98.75 107 THR A CA 1
ATOM 871 C C . THR A 1 107 ? -2.848 -1.198 13.195 1 98.75 107 THR A C 1
ATOM 873 O O . THR A 1 107 ? -1.759 -0.724 13.523 1 98.75 107 THR A O 1
ATOM 876 N N . PRO A 1 108 ? -3.842 -1.215 14.164 1 98.38 108 PRO A N 1
ATOM 877 C CA . PRO A 1 108 ? -5.246 -1.499 13.852 1 98.38 108 PRO A CA 1
ATOM 878 C C . PRO A 1 108 ? -5.879 -0.431 12.969 1 98.38 108 PRO A C 1
ATOM 880 O O . PRO A 1 108 ? -5.176 0.408 12.406 1 98.38 108 PRO A O 1
ATOM 883 N N . LEU A 1 109 ? -7.16 -0.569 12.648 1 98.31 109 LEU A N 1
ATOM 884 C CA . LEU A 1 109 ? -7.879 0.372 11.797 1 98.31 109 LEU A CA 1
ATOM 885 C C . LEU A 1 109 ? -7.832 1.78 12.383 1 98.31 109 LEU A C 1
ATOM 887 O O . LEU A 1 109 ? -7.961 1.957 13.594 1 98.31 109 LEU A O 1
ATOM 891 N N . ARG A 1 110 ? -7.598 2.723 11.492 1 98.06 110 ARG A N 1
ATOM 892 C CA . ARG A 1 110 ? -7.84 4.113 11.867 1 98.06 110 ARG A CA 1
ATOM 893 C C . ARG A 1 110 ? -9.328 4.395 11.992 1 98.06 110 ARG A C 1
ATOM 895 O O . ARG A 1 110 ? -9.969 4.824 11.031 1 98.06 110 ARG A O 1
ATOM 902 N N . GLU A 1 111 ? -9.859 4.273 13.133 1 96.44 111 GLU A N 1
ATOM 903 C CA . GLU A 1 111 ? -11.297 4.438 13.352 1 96.44 111 GLU A CA 1
ATOM 904 C C . GLU A 1 111 ? -11.742 5.863 13.047 1 96.44 111 GLU A C 1
ATOM 906 O O . GLU A 1 111 ? -12.875 6.086 12.617 1 96.44 111 GLU A O 1
ATOM 911 N N . ASP A 1 112 ? -10.898 6.82 13.281 1 94.56 112 ASP A N 1
ATOM 912 C CA . ASP A 1 112 ? -11.203 8.227 13.039 1 94.56 112 ASP A CA 1
ATOM 913 C C . ASP A 1 112 ? -11.406 8.5 11.547 1 94.56 112 ASP A C 1
ATOM 915 O O . ASP A 1 112 ? -11.984 9.523 11.172 1 94.56 112 ASP A O 1
ATOM 919 N N . PHE A 1 113 ? -10.891 7.578 10.656 1 94.5 113 PHE A N 1
ATOM 920 C CA . PHE A 1 113 ? -11.062 7.738 9.211 1 94.5 113 PHE A CA 1
ATOM 921 C C . PHE A 1 113 ? -12.422 7.203 8.773 1 94.5 113 PHE A C 1
ATOM 923 O O . PHE A 1 113 ? -12.93 7.578 7.711 1 94.5 113 PHE A O 1
ATOM 930 N N . ILE A 1 114 ? -12.93 6.246 9.438 1 90.06 114 ILE A N 1
ATOM 931 C CA . ILE A 1 114 ? -14.109 5.496 9.008 1 90.06 114 ILE A CA 1
ATOM 932 C C . ILE A 1 114 ? -15.367 6.113 9.609 1 90.06 114 ILE A C 1
ATOM 934 O O . ILE A 1 114 ? -16.453 6.039 9.023 1 90.06 114 ILE A O 1
ATOM 938 N N . THR A 1 115 ? -15.438 6.578 10.766 1 75.25 115 THR A N 1
ATOM 939 C CA . THR A 1 115 ? -16.625 7.082 11.453 1 75.25 115 THR A CA 1
ATOM 940 C C . THR A 1 115 ? -16.953 8.492 10.984 1 75.25 115 THR A C 1
ATOM 942 O O . THR A 1 115 ? -18.047 9 11.266 1 75.25 115 THR A O 1
ATOM 945 N N . GLU A 1 116 ? -16.391 9.062 10.008 1 57 116 GLU A N 1
ATOM 946 C CA . GLU A 1 116 ? -16.828 10.391 9.586 1 57 116 GLU A CA 1
ATOM 947 C C . GLU A 1 116 ? -17.969 10.305 8.57 1 57 116 GLU A C 1
ATOM 949 O O . GLU A 1 116 ? -18.031 9.344 7.797 1 57 116 GLU A O 1
ATOM 954 N N . MET B 1 1 ? 13.969 -3.693 14.352 1 35.84 1 MET B N 1
ATOM 955 C CA . MET B 1 1 ? 13.648 -2.271 14.445 1 35.84 1 MET B CA 1
ATOM 956 C C . MET B 1 1 ? 13.898 -1.569 13.117 1 35.84 1 MET B C 1
ATOM 958 O O . MET B 1 1 ? 14.727 -2.014 12.32 1 35.84 1 MET B O 1
ATOM 962 N N . VAL B 1 2 ? 12.914 -1.023 12.492 1 45.31 2 VAL B N 1
ATOM 963 C CA . VAL B 1 2 ? 13.227 -0.317 11.258 1 45.31 2 VAL B CA 1
ATOM 964 C C . VAL B 1 2 ? 14.375 0.661 11.492 1 45.31 2 VAL B C 1
ATOM 966 O O . VAL B 1 2 ? 14.281 1.538 12.359 1 45.31 2 VAL B O 1
ATOM 969 N N . THR B 1 3 ? 15.531 0.34 11.258 1 53.38 3 THR B N 1
ATOM 970 C CA . THR B 1 3 ? 16.625 1.274 11.484 1 53.38 3 THR B CA 1
ATOM 971 C C . THR B 1 3 ? 16.344 2.623 10.836 1 53.38 3 THR B C 1
ATOM 973 O O . THR B 1 3 ? 16.625 3.672 11.422 1 53.38 3 THR B O 1
ATOM 976 N N . ASP B 1 4 ? 15.664 2.508 9.641 1 82.31 4 ASP B N 1
ATOM 977 C CA . ASP B 1 4 ? 15.336 3.76 8.961 1 82.31 4 ASP B CA 1
ATOM 978 C C . ASP B 1 4 ? 13.836 3.857 8.68 1 82.31 4 ASP B C 1
ATOM 980 O O . ASP B 1 4 ? 13.164 2.84 8.516 1 82.31 4 ASP B O 1
ATOM 984 N N . TYR B 1 5 ? 13.273 4.984 8.891 1 93.44 5 TYR B N 1
ATOM 985 C CA . TYR B 1 5 ? 11.852 5.234 8.695 1 93.44 5 TYR B CA 1
ATOM 986 C C . TYR B 1 5 ? 11.469 5.102 7.223 1 93.44 5 TYR B C 1
ATOM 988 O O . TYR B 1 5 ? 10.289 5.172 6.871 1 93.44 5 TYR B O 1
ATOM 996 N N . TRP B 1 6 ? 12.453 4.938 6.348 1 97 6 TRP B N 1
ATOM 997 C CA . TRP B 1 6 ? 12.18 5.027 4.918 1 97 6 TRP B CA 1
ATOM 998 C C . TRP B 1 6 ? 13.109 4.102 4.129 1 97 6 TRP B C 1
ATOM 1000 O O . TRP B 1 6 ? 14.094 3.592 4.668 1 97 6 TRP B O 1
ATOM 1010 N N . GLN B 1 7 ? 12.758 3.832 3.012 1 97.5 7 GLN B N 1
ATOM 1011 C CA . GLN B 1 7 ? 13.531 3.059 2.045 1 97.5 7 GLN B CA 1
ATOM 1012 C C . GLN B 1 7 ? 13.266 3.537 0.621 1 97.5 7 GLN B C 1
ATOM 1014 O O . GLN B 1 7 ? 12.117 3.607 0.188 1 97.5 7 GLN B O 1
ATOM 1019 N N . ARG B 1 8 ? 14.328 3.865 -0.067 1 97.81 8 ARG B N 1
ATOM 1020 C CA . ARG B 1 8 ? 14.188 4.227 -1.474 1 97.81 8 ARG B CA 1
ATOM 1021 C C . ARG B 1 8 ? 14.078 2.98 -2.348 1 97.81 8 ARG B C 1
ATOM 1023 O O . ARG B 1 8 ? 14.805 2.008 -2.145 1 97.81 8 ARG B O 1
ATOM 1030 N N . TYR B 1 9 ? 13.211 3.074 -3.305 1 98.12 9 TYR B N 1
ATOM 1031 C CA . TYR B 1 9 ? 12.992 1.941 -4.199 1 98.12 9 TYR B CA 1
ATOM 1032 C C . TYR B 1 9 ? 14.305 1.495 -4.84 1 98.12 9 TYR B C 1
ATOM 1034 O O . TYR B 1 9 ? 14.625 0.304 -4.844 1 98.12 9 TYR B O 1
ATOM 1042 N N . ASP B 1 10 ? 15.102 2.406 -5.324 1 97.31 10 ASP B N 1
ATOM 1043 C CA . ASP B 1 10 ? 16.297 2.109 -6.098 1 97.31 10 ASP B CA 1
ATOM 1044 C C . ASP B 1 10 ? 17.406 1.553 -5.203 1 97.31 10 ASP B C 1
ATOM 1046 O O . ASP B 1 10 ? 18.328 0.886 -5.684 1 97.31 10 ASP B O 1
ATOM 1050 N N . ASP B 1 11 ? 17.328 1.774 -3.91 1 96.12 11 ASP B N 1
ATOM 1051 C CA . ASP B 1 11 ? 18.375 1.355 -2.984 1 96.12 11 ASP B CA 1
ATOM 1052 C C . ASP B 1 11 ? 17.953 0.122 -2.191 1 96.12 11 ASP B C 1
ATOM 1054 O O . ASP B 1 11 ? 18.766 -0.476 -1.479 1 96.12 11 ASP B O 1
ATOM 1058 N N . ALA B 1 12 ? 16.703 -0.233 -2.301 1 96.38 12 ALA B N 1
ATOM 1059 C CA . ALA B 1 12 ? 16.156 -1.332 -1.502 1 96.38 12 ALA B CA 1
ATOM 1060 C C . ALA B 1 12 ? 16.766 -2.668 -1.932 1 96.38 12 ALA B C 1
ATOM 1062 O O . ALA B 1 12 ? 17.016 -2.889 -3.117 1 96.38 12 ALA B O 1
ATOM 1063 N N . GLU B 1 13 ? 16.984 -3.469 -0.918 1 95.88 13 GLU B N 1
ATOM 1064 C CA . GLU B 1 13 ? 17.359 -4.844 -1.244 1 95.88 13 GLU B CA 1
ATOM 1065 C C . GLU B 1 13 ? 16.266 -5.527 -2.064 1 95.88 13 GLU B C 1
ATOM 1067 O O . GLU B 1 13 ? 15.078 -5.398 -1.757 1 95.88 13 GLU B O 1
ATOM 1072 N N . VAL B 1 14 ? 16.703 -6.223 -3.105 1 97.38 14 VAL B N 1
ATOM 1073 C CA . VAL B 1 14 ? 15.766 -6.898 -4.004 1 97.38 14 VAL B CA 1
ATOM 1074 C C . VAL B 1 14 ? 15.867 -8.414 -3.811 1 97.38 14 VAL B C 1
ATOM 1076 O O . VAL B 1 14 ? 16.969 -8.961 -3.789 1 97.38 14 VAL B O 1
ATOM 1079 N N . THR B 1 15 ? 14.766 -9.047 -3.561 1 97.5 15 THR B N 1
ATOM 1080 C CA . THR B 1 15 ? 14.688 -10.5 -3.611 1 97.5 15 THR B CA 1
ATOM 1081 C C . THR B 1 15 ? 14.031 -10.969 -4.906 1 97.5 15 THR B C 1
ATOM 1083 O O . THR B 1 15 ? 12.898 -10.594 -5.207 1 97.5 15 THR B O 1
ATOM 1086 N N . GLU B 1 16 ? 14.695 -11.727 -5.684 1 96.81 16 GLU B N 1
ATOM 1087 C CA . GLU B 1 16 ? 14.094 -12.344 -6.859 1 96.81 16 GLU B CA 1
ATOM 1088 C C . GLU B 1 16 ? 13.391 -13.648 -6.504 1 96.81 16 GLU B C 1
ATOM 1090 O O . GLU B 1 16 ? 14.039 -14.633 -6.16 1 96.81 16 GLU B O 1
ATOM 1095 N N . ILE B 1 17 ? 12.148 -13.672 -6.656 1 95.69 17 ILE B N 1
ATOM 1096 C CA . ILE B 1 17 ? 11.391 -14.836 -6.211 1 95.69 17 ILE B CA 1
ATOM 1097 C C . ILE B 1 17 ? 11.25 -15.828 -7.363 1 95.69 17 ILE B C 1
ATOM 1099 O O . ILE B 1 17 ? 11.117 -17.031 -7.137 1 95.69 17 ILE B O 1
ATOM 1103 N N . ALA B 1 18 ? 11.234 -15.336 -8.609 1 96.44 18 ALA B N 1
ATOM 1104 C CA . ALA B 1 18 ? 11.219 -16.062 -9.883 1 96.44 18 ALA B CA 1
ATOM 1105 C C . ALA B 1 18 ? 11.734 -15.18 -11.016 1 96.44 18 ALA B C 1
ATOM 1107 O O . ALA B 1 18 ? 11.906 -13.969 -10.844 1 96.44 18 ALA B O 1
ATOM 1108 N N . PRO B 1 19 ? 12.133 -15.766 -12.102 1 97.19 19 PRO B N 1
ATOM 1109 C CA . PRO B 1 19 ? 12.586 -14.914 -13.203 1 97.19 19 PRO B CA 1
ATOM 1110 C C . PRO B 1 19 ? 11.594 -13.805 -13.539 1 97.19 19 PRO B C 1
ATOM 1112 O O . PRO B 1 19 ? 10.438 -14.086 -13.891 1 97.19 19 PRO B O 1
ATOM 1115 N N . GLY B 1 20 ? 11.953 -12.547 -13.383 1 98.06 20 GLY B N 1
ATOM 1116 C CA . GLY B 1 20 ? 11.117 -11.414 -13.734 1 98.06 20 GLY B CA 1
ATOM 1117 C C . GLY B 1 20 ? 10.227 -10.945 -12.602 1 98.06 20 GLY B C 1
ATOM 1118 O O . GLY B 1 20 ? 9.383 -10.07 -12.789 1 98.06 20 GLY B O 1
ATOM 1119 N N . ILE B 1 21 ? 10.352 -11.555 -11.508 1 98.56 21 ILE B N 1
ATOM 1120 C CA . ILE B 1 21 ? 9.531 -11.172 -10.367 1 98.56 21 ILE B CA 1
ATOM 1121 C C . ILE B 1 21 ? 10.438 -10.758 -9.203 1 98.56 21 ILE B C 1
ATOM 1123 O O . ILE B 1 21 ? 11.227 -11.562 -8.711 1 98.56 21 ILE B O 1
ATOM 1127 N N . GLU B 1 22 ? 10.273 -9.531 -8.789 1 98.38 22 GLU B N 1
ATOM 1128 C CA . GLU B 1 22 ? 11.117 -8.953 -7.742 1 98.38 22 GLU B CA 1
ATOM 1129 C C . GLU B 1 22 ? 10.273 -8.453 -6.57 1 98.38 22 GLU B C 1
ATOM 1131 O O . GLU B 1 22 ? 9.172 -7.938 -6.762 1 98.38 22 GLU B O 1
ATOM 1136 N N . ARG B 1 23 ? 10.844 -8.602 -5.387 1 98.5 23 ARG B N 1
ATOM 1137 C CA . ARG B 1 23 ? 10.172 -8.148 -4.172 1 98.5 23 ARG B CA 1
ATOM 1138 C C . ARG B 1 23 ? 11.047 -7.172 -3.391 1 98.5 23 ARG B C 1
ATOM 1140 O O . ARG B 1 23 ? 12.258 -7.367 -3.283 1 98.5 23 ARG B O 1
ATOM 1147 N N . ARG B 1 24 ? 10.555 -6.09 -2.918 1 98.19 24 ARG B N 1
ATOM 1148 C CA . ARG B 1 24 ? 11.141 -5.156 -1.96 1 98.19 24 ARG B CA 1
ATOM 1149 C C . ARG B 1 24 ? 10.25 -5.008 -0.731 1 98.19 24 ARG B C 1
ATOM 1151 O O . ARG B 1 24 ? 9.023 -4.945 -0.85 1 98.19 24 ARG B O 1
ATOM 1158 N N . ILE B 1 25 ? 10.875 -4.906 0.46 1 98 25 ILE B N 1
ATOM 1159 C CA . ILE B 1 25 ? 10.078 -4.953 1.682 1 98 25 ILE B CA 1
ATOM 1160 C C . ILE B 1 25 ? 10.477 -3.805 2.604 1 98 25 ILE B C 1
ATOM 1162 O O . ILE B 1 25 ? 11.664 -3.498 2.746 1 98 25 ILE B O 1
ATOM 1166 N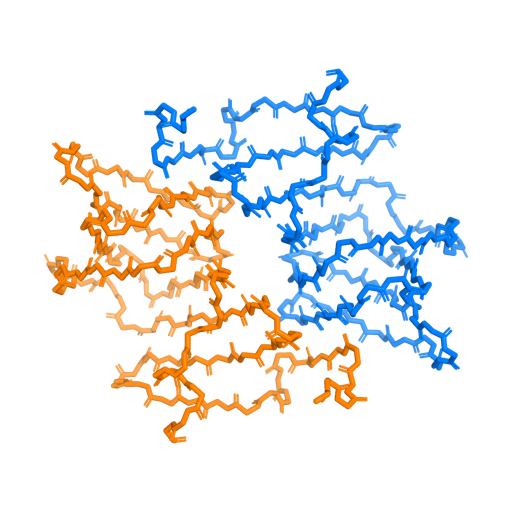 N . ILE B 1 26 ? 9.523 -3.152 3.223 1 98.19 26 ILE B N 1
ATOM 1167 C CA . ILE B 1 26 ? 9.711 -2.346 4.426 1 98.19 26 ILE B CA 1
ATOM 1168 C C . ILE B 1 26 ? 8.703 -2.766 5.492 1 98.19 26 ILE B C 1
ATOM 1170 O O . ILE B 1 26 ? 7.59 -3.193 5.168 1 98.19 26 ILE B O 1
ATOM 1174 N N . LYS B 1 27 ? 9.102 -2.758 6.738 1 97.94 27 LYS B N 1
ATOM 1175 C CA . LYS B 1 27 ? 8.18 -3.299 7.738 1 97.94 27 LYS B CA 1
ATOM 1176 C C . LYS B 1 27 ? 8.398 -2.637 9.094 1 97.94 27 LYS B C 1
ATOM 1178 O O . LYS B 1 27 ? 9.43 -1.999 9.328 1 97.94 27 LYS B O 1
ATOM 1183 N N . THR B 1 28 ? 7.395 -2.703 9.914 1 97.69 28 THR B N 1
ATOM 1184 C CA . THR B 1 28 ? 7.48 -2.451 11.344 1 97.69 28 THR B CA 1
ATOM 1185 C C . THR B 1 28 ? 7.469 -3.762 12.125 1 97.69 28 THR B C 1
ATOM 1187 O O . THR B 1 28 ? 8.07 -4.746 11.703 1 97.69 28 THR B O 1
ATOM 1190 N N . GLU B 1 29 ? 6.844 -3.723 13.266 1 96.75 29 GLU B N 1
ATOM 1191 C CA . GLU B 1 29 ? 6.855 -4.938 14.078 1 96.75 29 GLU B CA 1
ATOM 1192 C C . GLU B 1 29 ? 5.801 -5.93 13.602 1 96.75 29 GLU B C 1
ATOM 1194 O O . GLU B 1 29 ? 6.051 -7.137 13.562 1 96.75 29 GLU B O 1
ATOM 1199 N N . LYS B 1 30 ? 4.629 -5.438 13.234 1 97.75 30 LYS B N 1
ATOM 1200 C CA . LYS B 1 30 ? 3.533 -6.348 12.922 1 97.75 30 LYS B CA 1
ATOM 1201 C C . LYS B 1 30 ? 2.951 -6.051 11.539 1 97.75 30 LYS B C 1
ATOM 1203 O O . LYS B 1 30 ? 1.991 -6.695 11.117 1 97.75 30 LYS B O 1
ATOM 1208 N N . LEU B 1 31 ? 3.477 -5.07 10.883 1 98.69 31 LEU B N 1
ATOM 1209 C CA . LEU B 1 31 ? 2.949 -4.594 9.609 1 98.69 31 LEU B CA 1
ATOM 1210 C C . LEU B 1 31 ? 4.051 -4.52 8.562 1 98.69 31 LEU B C 1
ATOM 1212 O O . LEU B 1 31 ? 5.152 -4.039 8.844 1 98.69 31 LEU B O 1
ATOM 1216 N N . MET B 1 32 ? 3.76 -5.07 7.391 1 98.69 32 MET B N 1
ATOM 1217 C CA . MET B 1 32 ? 4.77 -4.992 6.344 1 98.69 32 MET B CA 1
ATOM 1218 C C . MET B 1 32 ? 4.145 -4.57 5.016 1 98.69 32 MET B C 1
ATOM 1220 O O . MET B 1 32 ? 2.984 -4.879 4.746 1 98.69 32 MET B O 1
ATOM 1224 N N . LEU B 1 33 ? 4.914 -3.875 4.266 1 98.88 33 LEU B N 1
ATOM 1225 C CA . LEU B 1 33 ? 4.637 -3.475 2.889 1 98.88 33 LEU B CA 1
ATOM 1226 C C . LEU B 1 33 ? 5.602 -4.152 1.921 1 98.88 33 LEU B C 1
ATOM 1228 O O . LEU B 1 33 ? 6.82 -4.086 2.104 1 98.88 33 LEU B O 1
ATOM 1232 N N . VAL B 1 34 ? 5.074 -4.809 1 1 98.81 34 VAL B N 1
ATOM 1233 C CA . VA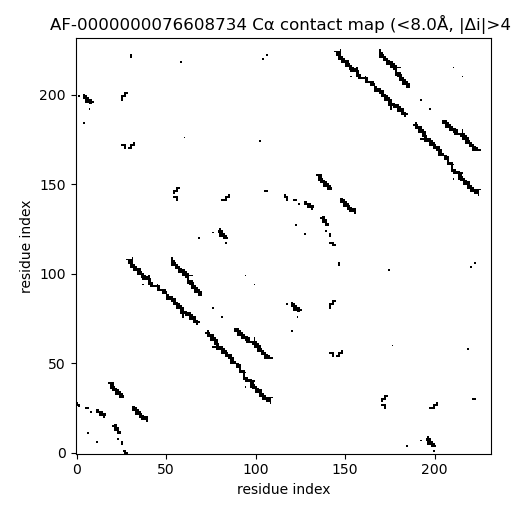L B 1 34 ? 5.828 -5.57 0.011 1 98.81 34 VAL B CA 1
ATOM 1234 C C . VAL B 1 34 ? 5.504 -5.062 -1.392 1 98.81 34 VAL B C 1
ATOM 1236 O O . VAL B 1 34 ? 4.375 -5.207 -1.866 1 98.81 34 VAL B O 1
ATOM 1239 N N . VAL B 1 35 ? 6.469 -4.488 -2.029 1 98.88 35 VAL B N 1
ATOM 1240 C CA . VAL B 1 35 ? 6.336 -4.16 -3.443 1 98.88 35 VAL B CA 1
ATOM 1241 C C . VAL B 1 35 ? 6.742 -5.363 -4.293 1 98.88 35 VAL B C 1
ATOM 1243 O O . VAL B 1 35 ? 7.871 -5.852 -4.184 1 98.88 35 VAL B O 1
ATOM 1246 N N . VAL B 1 36 ? 5.859 -5.801 -5.113 1 98.88 36 VAL B N 1
ATOM 1247 C CA . VAL B 1 36 ? 6.18 -6.875 -6.047 1 98.88 36 VAL B CA 1
ATOM 1248 C C . VAL B 1 36 ? 6.105 -6.352 -7.48 1 98.88 36 VAL B C 1
ATOM 1250 O O . VAL B 1 36 ? 5.047 -5.902 -7.93 1 98.88 36 VAL B O 1
ATOM 1253 N N . ASP B 1 37 ? 7.152 -6.414 -8.133 1 98.88 37 ASP B N 1
ATOM 1254 C CA . ASP B 1 37 ? 7.219 -6.086 -9.555 1 98.88 37 ASP B CA 1
ATOM 1255 C C . ASP B 1 37 ? 7.25 -7.352 -10.414 1 98.88 37 ASP B C 1
ATOM 1257 O O . ASP B 1 37 ? 8.148 -8.188 -10.266 1 98.88 37 ASP B O 1
ATOM 1261 N N . PHE B 1 38 ? 6.301 -7.434 -11.25 1 98.81 38 PHE B N 1
ATOM 1262 C CA . PHE B 1 38 ? 6.246 -8.484 -12.266 1 98.81 38 PHE B CA 1
ATOM 1263 C C . PHE B 1 38 ? 6.648 -7.941 -13.633 1 98.81 38 PHE B C 1
ATOM 1265 O O . PHE B 1 38 ? 6.004 -7.031 -14.156 1 98.81 38 PHE B O 1
ATOM 1272 N N . TYR B 1 39 ? 7.656 -8.5 -14.195 1 98.75 39 TYR B N 1
ATOM 1273 C CA . TYR B 1 39 ? 8.109 -8.07 -15.516 1 98.75 39 TYR B CA 1
ATOM 1274 C C . TYR B 1 39 ? 7.922 -9.18 -16.547 1 98.75 39 TYR B C 1
ATOM 1276 O O . TYR B 1 39 ? 8.547 -9.164 -17.609 1 98.75 39 TYR B O 1
ATOM 1284 N N . ASP B 1 40 ? 7.105 -10.102 -16.219 1 98.06 40 ASP B N 1
ATOM 1285 C CA . ASP B 1 40 ? 6.973 -11.281 -17.062 1 98.06 40 ASP B CA 1
ATOM 1286 C C . ASP B 1 40 ? 5.574 -11.367 -17.672 1 98.06 40 ASP B C 1
ATOM 1288 O O . ASP B 1 40 ? 5.129 -12.453 -18.062 1 98.06 40 ASP B O 1
ATOM 1292 N N . GLY B 1 41 ? 4.855 -10.32 -17.609 1 98.25 41 GLY B N 1
ATOM 1293 C CA . GLY B 1 41 ? 3.553 -10.32 -18.25 1 98.25 41 GLY B CA 1
ATOM 1294 C C . GLY B 1 41 ? 3.619 -10.016 -19.734 1 98.25 41 GLY B C 1
ATOM 1295 O O . GLY B 1 41 ? 4.676 -9.656 -20.266 1 98.25 41 GLY B O 1
ATOM 1296 N N . PRO B 1 42 ? 2.459 -10.094 -20.438 1 98.69 42 PRO B N 1
ATOM 1297 C CA . PRO B 1 42 ? 1.234 -10.766 -20 1 98.69 42 PRO B CA 1
ATOM 1298 C C . PRO B 1 42 ? 1.4 -12.281 -19.891 1 98.69 42 PRO B C 1
ATOM 1300 O O . PRO B 1 42 ? 2.193 -12.875 -20.625 1 98.69 42 PRO B O 1
ATOM 1303 N N . THR B 1 43 ? 0.714 -12.914 -18.922 1 98.69 43 THR B N 1
ATOM 1304 C CA . THR B 1 43 ? 0.754 -14.367 -18.766 1 98.69 43 THR B CA 1
ATOM 1305 C C . THR B 1 43 ? -0.484 -15.016 -19.375 1 98.69 43 THR B C 1
ATOM 1307 O O . THR B 1 43 ? -1.532 -14.375 -19.484 1 98.69 43 THR B O 1
ATOM 1310 N N . LYS B 1 44 ? -0.365 -16.188 -19.703 1 98 44 LYS B N 1
ATOM 1311 C CA . LYS B 1 44 ? -1.452 -16.906 -20.359 1 98 44 LYS B CA 1
ATOM 1312 C C . LYS B 1 44 ? -2.494 -17.391 -19.359 1 98 44 LYS B C 1
ATOM 1314 O O . LYS B 1 44 ? -3.662 -17.562 -19.719 1 98 44 LYS B O 1
ATOM 1319 N N . ALA B 1 45 ? -2.023 -17.656 -18.219 1 98.19 45 ALA B N 1
ATOM 1320 C CA . ALA B 1 45 ? -2.906 -18.156 -17.172 1 98.19 45 ALA B CA 1
ATOM 1321 C C . ALA B 1 45 ? -2.613 -17.5 -15.836 1 98.19 45 ALA B C 1
ATOM 1323 O O . ALA B 1 45 ? -1.583 -16.828 -15.68 1 98.19 45 ALA B O 1
ATOM 1324 N N . ALA B 1 46 ? -3.57 -17.656 -14.93 1 98.44 46 ALA B N 1
ATOM 1325 C CA . ALA B 1 46 ? -3.365 -17.156 -13.578 1 98.44 46 ALA B CA 1
ATOM 1326 C C . ALA B 1 46 ? -2.238 -17.922 -12.875 1 98.44 46 ALA B C 1
ATOM 1328 O O . ALA B 1 46 ? -1.983 -19.078 -13.188 1 98.44 46 ALA B O 1
ATOM 1329 N N . ASP B 1 47 ? -1.557 -17.203 -11.922 1 97.94 47 ASP B N 1
ATOM 1330 C CA . ASP B 1 47 ? -0.621 -17.891 -11.039 1 97.94 47 ASP B CA 1
ATOM 1331 C C . ASP B 1 47 ? -1.336 -18.953 -10.203 1 97.94 47 ASP B C 1
ATOM 1333 O O . ASP B 1 47 ? -2.566 -18.969 -10.125 1 97.94 47 ASP B O 1
ATOM 1337 N N . PRO B 1 48 ? -0.569 -19.875 -9.609 1 97.19 48 PRO B N 1
ATOM 1338 C CA . PRO B 1 48 ? -1.218 -20.828 -8.703 1 97.19 48 PRO B CA 1
ATOM 1339 C C . PRO B 1 48 ? -1.939 -20.141 -7.547 1 97.19 48 PRO B C 1
ATOM 1341 O O . PRO B 1 48 ? -1.431 -19.156 -6.988 1 97.19 48 PRO B O 1
ATOM 1344 N N . PHE B 1 49 ? -3.096 -20.656 -7.191 1 97.94 49 PHE B N 1
ATOM 1345 C CA . PHE B 1 49 ? -3.838 -20.141 -6.047 1 97.94 49 PHE B CA 1
ATOM 1346 C C . PHE B 1 49 ? -3.066 -20.375 -4.754 1 97.94 49 PHE B C 1
ATOM 1348 O O . PHE B 1 49 ? -2.396 -21.391 -4.602 1 97.94 49 PHE B O 1
ATOM 1355 N N . HIS B 1 50 ? -3.213 -19.453 -3.82 1 98.06 50 HIS B N 1
ATOM 1356 C CA . HIS B 1 50 ? -2.664 -19.609 -2.479 1 98.06 50 HIS B CA 1
ATOM 1357 C C . HIS B 1 50 ? -3.559 -18.953 -1.435 1 98.06 50 HIS B C 1
ATOM 1359 O O . HIS B 1 50 ? -4.496 -18.234 -1.782 1 98.06 50 HIS B O 1
ATOM 1365 N N . SER B 1 51 ? -3.404 -19.281 -0.226 1 98 51 SER B N 1
ATOM 1366 C CA . SER B 1 51 ? -4.047 -18.656 0.923 1 98 51 SER B CA 1
ATOM 1367 C C . SER B 1 51 ? -3.088 -18.547 2.102 1 98 51 SER B C 1
ATOM 1369 O O . SER B 1 51 ? -2.039 -19.188 2.119 1 98 51 SER B O 1
ATOM 1371 N N . HIS B 1 52 ? -3.373 -17.734 2.971 1 98.25 52 HIS B N 1
ATOM 1372 C CA . HIS B 1 52 ? -2.576 -17.5 4.172 1 98.25 52 HIS B CA 1
ATOM 1373 C C . HIS B 1 52 ? -3.414 -16.875 5.281 1 98.25 52 HIS B C 1
ATOM 1375 O O . HIS B 1 52 ? -4.473 -16.312 5.016 1 98.25 52 HIS B O 1
ATOM 1381 N N . TYR B 1 53 ? -2.93 -17 6.492 1 98.38 53 TYR B N 1
ATOM 1382 C CA . TYR B 1 53 ? -3.703 -16.531 7.637 1 98.38 53 TYR B CA 1
ATOM 1383 C C . TYR B 1 53 ? -3.539 -15.031 7.824 1 98.38 53 TYR B C 1
ATOM 1385 O O . TYR B 1 53 ? -4.27 -14.414 8.602 1 98.38 53 TYR B O 1
ATOM 1393 N N . HIS B 1 54 ? -2.639 -14.414 7.16 1 98.62 54 HIS B N 1
ATOM 1394 C CA . HIS B 1 54 ? -2.43 -12.969 7.242 1 98.62 54 HIS B CA 1
ATOM 1395 C C . HIS B 1 54 ? -3.584 -12.211 6.602 1 98.62 54 HIS B C 1
ATOM 1397 O O . HIS B 1 54 ? -4.148 -12.656 5.602 1 98.62 54 HIS B O 1
ATOM 1403 N N . GLU B 1 55 ? -3.939 -11.094 7.148 1 98.69 55 GLU B N 1
ATOM 1404 C CA . GLU B 1 55 ? -4.754 -10.133 6.41 1 98.69 55 GLU B CA 1
ATOM 1405 C C . GLU B 1 55 ? -3.924 -9.398 5.359 1 98.69 55 GLU B C 1
ATOM 1407 O O . GLU B 1 55 ? -2.748 -9.102 5.582 1 98.69 55 GLU B O 1
ATOM 1412 N N . GLN B 1 56 ? -4.559 -9.133 4.293 1 98.81 56 GLN B N 1
ATOM 1413 C CA . GLN B 1 56 ? -3.85 -8.508 3.18 1 98.81 56 GLN B CA 1
ATOM 1414 C C . GLN B 1 56 ? -4.672 -7.379 2.566 1 98.81 56 GLN B C 1
ATOM 1416 O O . GLN B 1 56 ? -5.883 -7.523 2.369 1 98.81 56 GLN B O 1
ATOM 1421 N N . VAL B 1 57 ? -4.129 -6.246 2.324 1 98.88 57 VAL B N 1
ATOM 1422 C CA . VAL B 1 57 ? -4.656 -5.207 1.447 1 98.88 57 VAL B CA 1
ATOM 1423 C C . VAL B 1 57 ? -3.631 -4.875 0.367 1 98.88 57 VAL B C 1
ATOM 1425 O O . VAL B 1 57 ? -2.424 -4.91 0.616 1 98.88 57 VAL B O 1
ATOM 1428 N N . SER B 1 58 ? -4.07 -4.531 -0.854 1 98.94 58 SER B N 1
ATOM 1429 C CA . SER B 1 58 ? -3.16 -4.367 -1.981 1 98.94 58 SER B CA 1
ATOM 1430 C C . SER B 1 58 ? -3.588 -3.209 -2.877 1 98.94 58 SER B C 1
ATOM 1432 O O . SER B 1 58 ? -4.781 -2.936 -3.018 1 98.94 58 SER B O 1
ATOM 1434 N N . PHE B 1 59 ? -2.654 -2.58 -3.408 1 99 59 PHE B N 1
ATOM 1435 C CA . PHE B 1 59 ? -2.801 -1.48 -4.355 1 99 59 PHE B CA 1
ATOM 1436 C C . PHE B 1 59 ? -2.094 -1.798 -5.668 1 99 59 PHE B C 1
ATOM 1438 O O . PHE B 1 59 ? -0.93 -2.207 -5.668 1 99 59 PHE B O 1
ATOM 1445 N N . VAL B 1 60 ? -2.816 -1.661 -6.816 1 99 60 VAL B N 1
ATOM 1446 C CA . VAL B 1 60 ? -2.184 -1.826 -8.125 1 99 60 VAL B CA 1
ATOM 1447 C C . VAL B 1 60 ? -1.472 -0.535 -8.516 1 99 60 VAL B C 1
ATOM 1449 O O . VAL B 1 60 ? -2.117 0.447 -8.891 1 99 60 VAL B O 1
ATOM 1452 N N . ALA B 1 61 ? -0.161 -0.59 -8.484 1 98.94 61 ALA B N 1
ATOM 1453 C CA . ALA B 1 61 ? 0.622 0.626 -8.688 1 98.94 61 ALA B CA 1
ATOM 1454 C C . ALA B 1 61 ? 0.971 0.819 -10.164 1 98.94 61 ALA B C 1
ATOM 1456 O O . ALA B 1 61 ? 1.253 1.938 -10.594 1 98.94 61 ALA B O 1
ATOM 1457 N N . GLU B 1 62 ? 1.077 -0.268 -10.891 1 98.81 62 GLU B N 1
ATOM 1458 C CA . GLU B 1 62 ? 1.36 -0.252 -12.32 1 98.81 62 GLU B CA 1
ATOM 1459 C C . GLU B 1 62 ? 0.683 -1.421 -13.031 1 98.81 62 GLU B C 1
ATOM 1461 O O . GLU B 1 62 ? 0.643 -2.535 -12.5 1 98.81 62 GLU B O 1
ATOM 1466 N N . GLY B 1 63 ? 0.198 -1.186 -14.227 1 98.88 63 GLY B N 1
ATOM 1467 C CA . GLY B 1 63 ? -0.261 -2.25 -15.109 1 98.88 63 GLY B CA 1
ATOM 1468 C C . GLY B 1 63 ? -1.699 -2.658 -14.852 1 98.88 63 GLY B C 1
ATOM 1469 O O . GLY B 1 63 ? -2.49 -1.87 -14.328 1 98.88 63 GLY B O 1
ATOM 1470 N N . GLU B 1 64 ? -1.991 -3.801 -15.398 1 98.94 64 GLU B N 1
ATOM 1471 C CA . GLU B 1 64 ? -3.326 -4.383 -15.312 1 98.94 64 GLU B CA 1
ATOM 1472 C C . GLU B 1 64 ? -3.258 -5.871 -14.977 1 98.94 64 GLU B C 1
ATOM 1474 O O . GLU B 1 64 ? -2.307 -6.555 -15.367 1 98.94 64 GLU B O 1
ATOM 1479 N N . LEU B 1 65 ? -4.324 -6.328 -14.344 1 98.94 65 LEU B N 1
ATOM 1480 C CA . LEU B 1 65 ? -4.355 -7.734 -13.961 1 98.94 65 LEU B CA 1
ATOM 1481 C C . LEU B 1 65 ? -5.793 -8.211 -13.766 1 98.94 65 LEU B C 1
ATOM 1483 O O . LEU B 1 65 ? -6.707 -7.398 -13.617 1 98.94 65 LEU B O 1
ATOM 1487 N N . TYR B 1 66 ? -5.969 -9.445 -13.844 1 98.88 66 TYR B N 1
ATOM 1488 C CA . TYR B 1 66 ? -7.156 -10.078 -13.273 1 98.88 66 TYR B CA 1
ATOM 1489 C C . TYR B 1 66 ? -6.898 -10.523 -11.836 1 98.88 66 TYR B C 1
ATOM 1491 O O . TYR B 1 66 ? -5.852 -11.109 -11.539 1 98.88 66 TYR B O 1
ATOM 1499 N N . LEU B 1 67 ? -7.871 -10.289 -11.016 1 98.81 67 LEU B N 1
ATOM 1500 C CA . LEU B 1 67 ? -7.879 -10.828 -9.664 1 98.81 67 LEU B CA 1
ATOM 1501 C C . LEU B 1 67 ? -8.883 -11.969 -9.531 1 98.81 67 LEU B C 1
ATOM 1503 O O . LEU B 1 67 ? -10.031 -11.836 -9.945 1 98.81 67 LEU B O 1
ATOM 1507 N N . PHE B 1 68 ? -8.391 -13.078 -9.023 1 98.12 68 PHE B N 1
ATOM 1508 C CA . PHE B 1 68 ? -9.227 -14.203 -8.617 1 98.12 68 PHE B CA 1
ATOM 1509 C C . PHE B 1 68 ? -9.297 -14.305 -7.098 1 98.12 68 PHE B C 1
ATOM 1511 O O . PHE B 1 68 ? -8.266 -14.406 -6.434 1 98.12 68 PHE B O 1
ATOM 1518 N N . ALA B 1 69 ? -10.5 -14.258 -6.59 1 97.69 69 ALA B N 1
ATOM 1519 C CA . ALA B 1 69 ? -10.625 -14.312 -5.137 1 97.69 69 ALA B CA 1
ATOM 1520 C C . ALA B 1 69 ? -11.867 -15.109 -4.73 1 97.69 69 ALA B C 1
ATOM 1522 O O . ALA B 1 69 ? -12.977 -14.805 -5.168 1 97.69 69 ALA B O 1
ATOM 1523 N N . GLY B 1 70 ? -11.602 -16.031 -3.844 1 94.38 70 GLY B N 1
ATOM 1524 C CA . GLY B 1 70 ? -12.703 -16.859 -3.389 1 94.38 70 GLY B CA 1
ATOM 1525 C C . GLY B 1 70 ? -13.445 -17.547 -4.523 1 94.38 70 GLY B C 1
ATOM 1526 O O . GLY B 1 70 ? -12.828 -18.188 -5.375 1 94.38 70 GLY B O 1
ATOM 1527 N N . LYS B 1 71 ? -14.766 -17.359 -4.484 1 92 71 LYS B N 1
ATOM 1528 C CA . LYS B 1 71 ? -15.625 -17.984 -5.492 1 92 71 LYS B CA 1
ATOM 1529 C C . LYS B 1 71 ? -16.109 -16.969 -6.512 1 92 71 LYS B C 1
ATOM 1531 O O . LYS B 1 71 ? -16.953 -17.281 -7.363 1 92 71 LYS B O 1
ATOM 1536 N N . ASN B 1 72 ? -15.617 -15.789 -6.445 1 91.69 72 ASN B N 1
ATOM 1537 C CA . ASN B 1 72 ? -16.047 -14.727 -7.348 1 91.69 72 ASN B CA 1
ATOM 1538 C C . ASN B 1 72 ? -15.469 -14.898 -8.742 1 91.69 72 ASN B C 1
ATOM 1540 O O . ASN B 1 72 ? -14.398 -15.492 -8.906 1 91.69 72 ASN B O 1
ATOM 1544 N N . GLU B 1 73 ? -16.234 -14.406 -9.672 1 95.62 73 GLU B N 1
ATOM 1545 C CA . GLU B 1 73 ? -15.648 -14.281 -11.008 1 95.62 73 GLU B CA 1
ATOM 1546 C C . GLU B 1 73 ? -14.43 -13.359 -10.992 1 95.62 73 GLU B C 1
ATOM 1548 O O . GLU B 1 73 ? -14.383 -12.398 -10.227 1 95.62 73 GLU B O 1
ATOM 1553 N N . PRO B 1 74 ? -13.453 -13.703 -11.93 1 97.31 74 PRO B N 1
ATOM 1554 C CA . PRO B 1 74 ? -12.297 -12.805 -11.992 1 97.31 74 PRO B CA 1
ATOM 1555 C C . PRO B 1 74 ? -12.688 -11.359 -12.305 1 97.31 74 PRO B C 1
ATOM 1557 O O . PRO B 1 74 ? -13.609 -11.117 -13.078 1 97.31 74 PRO B O 1
ATOM 1560 N N . VAL B 1 75 ? -11.969 -10.477 -11.734 1 97.75 75 VAL B N 1
ATOM 1561 C CA . VAL B 1 75 ? -12.258 -9.062 -11.969 1 97.75 75 VAL B CA 1
ATOM 1562 C C . VAL B 1 75 ? -11.023 -8.375 -12.539 1 97.75 75 VAL B C 1
ATOM 1564 O O . VAL B 1 75 ? -9.898 -8.648 -12.109 1 97.75 75 VAL B O 1
ATOM 1567 N N . HIS B 1 76 ? -11.242 -7.508 -13.484 1 98.56 76 HIS B N 1
ATOM 1568 C CA . HIS B 1 76 ? -10.172 -6.711 -14.078 1 98.56 76 HIS B CA 1
ATOM 1569 C C . HIS B 1 76 ? -9.836 -5.508 -13.211 1 98.56 76 HIS B C 1
ATOM 1571 O O . HIS B 1 76 ? -10.711 -4.699 -12.891 1 98.56 76 HIS B O 1
ATOM 1577 N N . LEU B 1 77 ? -8.586 -5.41 -12.852 1 98.69 77 LEU B N 1
ATOM 1578 C CA . LEU B 1 77 ? -8.086 -4.27 -12.094 1 98.69 77 LEU B CA 1
ATOM 1579 C C . LEU B 1 77 ? -6.949 -3.576 -12.836 1 98.69 77 LEU B C 1
ATOM 1581 O O . LEU B 1 77 ? -6.195 -4.223 -13.57 1 98.69 77 LEU B O 1
ATOM 1585 N N . LYS B 1 78 ? -6.875 -2.307 -12.641 1 98.88 78 LYS B N 1
ATOM 1586 C CA . LYS B 1 78 ? -5.832 -1.49 -13.25 1 98.88 78 LYS B CA 1
ATOM 1587 C C . LYS B 1 78 ? -5.18 -0.567 -12.227 1 98.88 78 LYS B C 1
ATOM 1589 O O . LYS B 1 78 ? -5.562 -0.561 -11.055 1 98.88 78 LYS B O 1
ATOM 1594 N N . LYS B 1 79 ? -4.164 0.149 -12.742 1 98.88 79 LYS B N 1
ATOM 1595 C CA . LYS B 1 79 ? -3.443 1.084 -11.883 1 98.88 79 LYS B CA 1
ATOM 1596 C C . LYS B 1 79 ? -4.41 1.929 -11.055 1 98.88 79 LYS B C 1
ATOM 1598 O O . LYS B 1 79 ? -5.332 2.539 -11.602 1 98.88 79 LYS B O 1
ATOM 1603 N N . GLY B 1 80 ? -4.207 1.936 -9.773 1 98.75 80 GLY B N 1
ATOM 1604 C CA . GLY B 1 80 ? -5.035 2.715 -8.867 1 98.75 80 GLY B CA 1
ATOM 1605 C C . GLY B 1 80 ? -6.055 1.875 -8.117 1 98.75 80 GLY B C 1
ATOM 1606 O O . GLY B 1 80 ? -6.516 2.264 -7.043 1 98.75 80 GLY B O 1
ATOM 1607 N N . ASP B 1 81 ? -6.449 0.76 -8.672 1 98.81 81 ASP B N 1
ATOM 1608 C CA . ASP B 1 81 ? -7.441 -0.106 -8.047 1 98.81 81 ASP B CA 1
ATOM 1609 C C . ASP B 1 81 ? -6.844 -0.842 -6.848 1 98.81 81 ASP B C 1
ATOM 1611 O O . ASP B 1 81 ? -5.625 -0.875 -6.676 1 98.81 81 ASP B O 1
ATOM 1615 N N . MET B 1 82 ? -7.738 -1.387 -5.992 1 98.88 82 MET B N 1
ATOM 1616 C CA . MET B 1 82 ? -7.332 -2.002 -4.734 1 98.88 82 MET B CA 1
ATOM 1617 C C . MET B 1 82 ? -8.047 -3.332 -4.52 1 98.88 82 MET B C 1
ATOM 1619 O O . MET B 1 82 ? -9.102 -3.572 -5.102 1 98.88 82 MET B O 1
ATOM 1623 N N . PHE B 1 83 ? -7.461 -4.195 -3.668 1 98.81 83 PHE B N 1
ATOM 1624 C CA . PHE B 1 83 ? -8.18 -5.383 -3.215 1 98.81 83 PHE B CA 1
ATOM 1625 C C . PHE B 1 83 ? -7.754 -5.766 -1.802 1 98.81 83 PHE B C 1
ATOM 1627 O O . PHE B 1 83 ? -6.707 -5.328 -1.323 1 98.81 83 PHE B O 1
ATOM 1634 N N . ALA B 1 84 ? -8.578 -6.438 -1.106 1 98.62 84 ALA B N 1
ATOM 1635 C CA . ALA B 1 84 ? -8.391 -6.844 0.283 1 98.62 84 ALA B CA 1
ATOM 1636 C C . ALA B 1 84 ? -8.805 -8.297 0.494 1 98.62 84 ALA B C 1
ATOM 1638 O O . ALA B 1 84 ? -9.82 -8.742 -0.053 1 98.62 84 ALA B O 1
ATOM 1639 N N . MET B 1 85 ? -8 -8.992 1.246 1 98.25 85 MET B N 1
ATOM 1640 C CA . MET B 1 85 ? -8.266 -10.398 1.537 1 98.25 85 MET B CA 1
ATOM 1641 C C . MET B 1 85 ? -8.32 -10.641 3.041 1 98.25 85 MET B C 1
ATOM 1643 O O . MET B 1 85 ? -7.348 -10.391 3.752 1 98.25 85 MET B O 1
ATOM 1647 N N . GLN B 1 86 ? -9.461 -11.148 3.465 1 97.38 86 GLN B N 1
ATOM 1648 C CA . GLN B 1 86 ? -9.516 -11.719 4.805 1 97.38 86 GLN B CA 1
ATOM 1649 C C . GLN B 1 86 ? -8.648 -12.969 4.906 1 97.38 86 GLN B C 1
ATOM 1651 O O . GLN B 1 86 ? -8.273 -13.555 3.885 1 97.38 86 GLN B O 1
ATOM 1656 N N . PRO B 1 87 ? -8.32 -13.359 6.176 1 97.88 87 PRO B N 1
ATOM 1657 C CA . PRO B 1 87 ? -7.504 -14.562 6.332 1 97.88 87 PRO B CA 1
ATOM 1658 C C . PRO B 1 87 ? -8.094 -15.773 5.605 1 97.88 87 PRO B C 1
ATOM 1660 O O . PRO B 1 87 ? -9.312 -15.977 5.629 1 97.88 87 PRO B O 1
ATOM 1663 N N . ASP B 1 88 ? -7.223 -16.438 4.867 1 97.81 88 ASP B N 1
ATOM 1664 C CA . ASP B 1 88 ? -7.438 -17.781 4.344 1 97.81 88 ASP B CA 1
ATOM 1665 C C . ASP B 1 88 ? -8.367 -17.766 3.131 1 97.81 88 ASP B C 1
ATOM 1667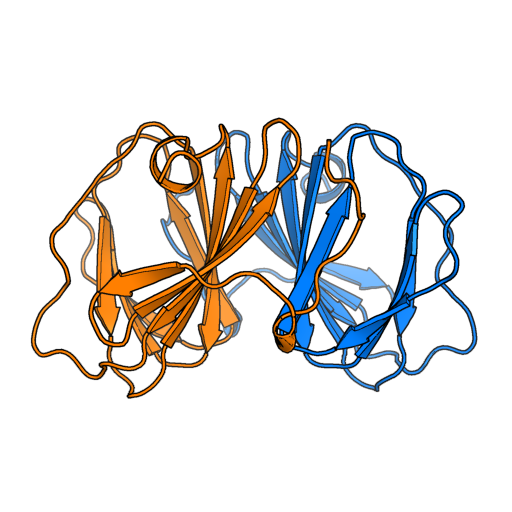 O O . ASP B 1 88 ? -8.852 -18.812 2.697 1 97.81 88 ASP B O 1
ATOM 1671 N N . VAL B 1 89 ? -8.656 -16.656 2.564 1 97.62 89 VAL B N 1
ATOM 1672 C CA . VAL B 1 89 ? -9.375 -16.562 1.298 1 97.62 89 VAL B CA 1
ATOM 1673 C C . VAL B 1 89 ? -8.453 -16.969 0.151 1 97.62 89 VAL B C 1
ATOM 1675 O O . VAL B 1 89 ? -7.422 -16.328 -0.076 1 97.62 89 VAL B O 1
ATOM 1678 N N . PRO B 1 90 ? -8.766 -18 -0.536 1 98.19 90 PRO B N 1
ATOM 1679 C CA . PRO B 1 90 ? -7.945 -18.312 -1.709 1 98.19 90 PRO B CA 1
ATOM 1680 C C . PRO B 1 90 ? -7.961 -17.203 -2.758 1 98.19 90 PRO B C 1
ATOM 1682 O O . PRO B 1 90 ? -9.023 -16.672 -3.084 1 98.19 90 PRO B O 1
ATOM 1685 N N . HIS B 1 91 ? -6.824 -16.859 -3.34 1 98.62 91 HIS B N 1
ATOM 1686 C CA . HIS B 1 91 ? -6.75 -15.789 -4.328 1 98.62 91 HIS B CA 1
ATOM 1687 C C . HIS B 1 91 ? -5.496 -15.914 -5.188 1 98.62 91 HIS B C 1
ATOM 1689 O O . HIS B 1 91 ? -4.574 -16.656 -4.84 1 98.62 91 HIS B O 1
ATOM 1695 N N . THR B 1 92 ? -5.512 -15.258 -6.312 1 98.62 92 THR B N 1
ATOM 1696 C CA . THR B 1 92 ? -4.371 -15.156 -7.215 1 98.62 92 THR B CA 1
ATOM 1697 C C . THR B 1 92 ? -4.609 -14.07 -8.266 1 98.62 92 THR B C 1
ATOM 1699 O O . THR B 1 92 ? -5.672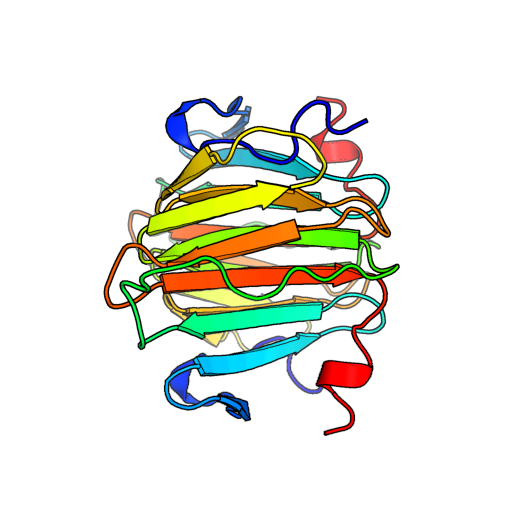 -13.453 -8.289 1 98.62 92 THR B O 1
ATOM 1702 N N . ILE B 1 93 ? -3.551 -13.852 -9.086 1 98.81 93 ILE B N 1
ATOM 1703 C CA . ILE B 1 93 ? -3.695 -12.852 -10.141 1 98.81 93 ILE B CA 1
ATOM 1704 C C . ILE B 1 93 ? -3.217 -13.43 -11.469 1 98.81 93 ILE B C 1
ATOM 1706 O O . ILE B 1 93 ? -2.516 -14.445 -11.492 1 98.81 93 ILE B O 1
ATOM 1710 N N . GLN B 1 94 ? -3.672 -12.82 -12.469 1 98.88 94 GLN B N 1
ATOM 1711 C CA . GLN B 1 94 ? -3.115 -12.977 -13.805 1 98.88 94 GLN B CA 1
ATOM 1712 C C . GLN B 1 94 ? -2.637 -11.641 -14.367 1 98.88 94 GLN B C 1
ATOM 1714 O O . GLN B 1 94 ? -3.4 -10.68 -14.414 1 98.88 94 GLN B O 1
ATOM 1719 N N . ARG B 1 95 ? -1.374 -11.617 -14.781 1 98.88 95 ARG B N 1
ATOM 1720 C CA . ARG B 1 95 ? -0.836 -10.383 -15.344 1 98.88 95 ARG B CA 1
ATOM 1721 C C . ARG B 1 95 ? -1.323 -10.164 -16.766 1 98.88 95 ARG B C 1
ATOM 1723 O O . ARG B 1 95 ? -1.311 -11.094 -17.578 1 98.88 95 ARG B O 1
ATOM 1730 N N . LEU B 1 96 ? -1.73 -8.945 -17.031 1 98.94 96 LEU B N 1
ATOM 1731 C CA . LEU B 1 96 ? -2.285 -8.656 -18.344 1 98.94 96 LEU B CA 1
ATOM 1732 C C . LEU B 1 96 ? -1.378 -7.707 -19.125 1 98.94 96 LEU B C 1
ATOM 1734 O O . LEU B 1 96 ? -1.579 -7.488 -20.328 1 98.94 96 LEU B O 1
ATOM 1738 N N . THR B 1 97 ? -0.408 -7.078 -18.484 1 98.94 97 THR B N 1
ATOM 1739 C CA . THR B 1 97 ? 0.538 -6.168 -19.125 1 98.94 97 THR B CA 1
ATOM 1740 C C . THR B 1 97 ? 1.975 -6.602 -18.844 1 98.94 97 THR B C 1
ATOM 1742 O O . THR B 1 97 ? 2.221 -7.438 -17.969 1 98.94 97 THR B O 1
ATOM 1745 N N . GLU B 1 98 ? 2.947 -6.031 -19.547 1 98.81 98 GLU B N 1
ATOM 1746 C CA . GLU B 1 98 ? 4.352 -6.414 -19.453 1 98.81 98 GLU B CA 1
ATOM 1747 C C . GLU B 1 98 ? 4.898 -6.168 -18.047 1 98.81 98 GLU B C 1
ATOM 1749 O O . GLU B 1 98 ? 5.691 -6.965 -17.531 1 98.81 98 GLU B O 1
ATOM 1754 N N . HIS B 1 99 ? 4.488 -5.059 -17.516 1 98.88 99 HIS B N 1
ATOM 1755 C CA . HIS B 1 99 ? 4.883 -4.703 -16.156 1 98.88 99 HIS B CA 1
ATOM 1756 C C . HIS B 1 99 ? 3.662 -4.492 -15.266 1 98.88 99 HIS B C 1
ATOM 1758 O O . HIS B 1 99 ? 2.793 -3.674 -15.578 1 98.88 99 HIS B O 1
ATOM 1764 N N . VAL B 1 100 ? 3.549 -5.344 -14.258 1 98.94 100 VAL B N 1
ATOM 1765 C CA . VAL B 1 100 ? 2.572 -5.16 -13.195 1 98.94 100 VAL B CA 1
ATOM 1766 C C . VAL B 1 100 ? 3.293 -4.941 -11.867 1 98.94 100 VAL B C 1
ATOM 1768 O O . VAL B 1 100 ? 4.203 -5.691 -11.516 1 98.94 100 VAL B O 1
ATOM 1771 N N . ARG B 1 101 ? 2.963 -3.855 -11.141 1 98.94 101 ARG B N 1
ATOM 1772 C CA . ARG B 1 101 ? 3.457 -3.627 -9.789 1 98.94 101 ARG B CA 1
ATOM 1773 C C . ARG B 1 101 ? 2.312 -3.637 -8.781 1 98.94 101 ARG B C 1
ATOM 1775 O O . ARG B 1 101 ? 1.354 -2.875 -8.914 1 98.94 101 ARG B O 1
ATOM 1782 N N . ILE B 1 102 ? 2.41 -4.523 -7.824 1 98.94 102 ILE B N 1
ATOM 1783 C CA . ILE B 1 102 ? 1.438 -4.582 -6.738 1 98.94 102 ILE B CA 1
ATOM 1784 C C . ILE B 1 102 ? 2.117 -4.219 -5.418 1 98.94 102 ILE B C 1
ATOM 1786 O O . ILE B 1 102 ? 3.236 -4.66 -5.148 1 98.94 102 ILE B O 1
ATOM 1790 N N . VAL B 1 103 ? 1.479 -3.352 -4.656 1 98.94 103 VAL B N 1
ATOM 1791 C CA . VAL B 1 103 ? 1.892 -3.033 -3.295 1 98.94 103 VAL B CA 1
ATOM 1792 C C . VAL B 1 103 ? 1.004 -3.775 -2.299 1 98.94 103 VAL B C 1
ATOM 1794 O O . VAL B 1 103 ? -0.147 -3.389 -2.076 1 98.94 103 VAL B O 1
ATOM 1797 N N . ASP B 1 104 ? 1.543 -4.785 -1.705 1 98.94 104 ASP B N 1
ATOM 1798 C CA . ASP B 1 104 ? 0.838 -5.617 -0.734 1 98.94 104 ASP B CA 1
ATOM 1799 C C . ASP B 1 104 ? 1.195 -5.219 0.695 1 98.94 104 ASP B C 1
ATOM 1801 O O . ASP B 1 104 ? 2.357 -4.93 0.992 1 98.94 104 ASP B O 1
ATOM 1805 N N . CYS B 1 105 ? 0.227 -5.246 1.544 1 98.94 105 CYS B N 1
ATOM 1806 C CA . CYS B 1 105 ? 0.476 -5.055 2.969 1 98.94 105 CYS B CA 1
ATOM 1807 C C . CYS B 1 105 ? -0.149 -6.18 3.787 1 98.94 105 CYS B C 1
ATOM 1809 O O . CYS B 1 105 ? -1.263 -6.621 3.496 1 98.94 105 CYS B O 1
ATOM 1811 N N . PHE B 1 106 ? 0.616 -6.609 4.754 1 98.94 106 PHE B N 1
ATOM 1812 C CA . PHE B 1 106 ? 0.174 -7.762 5.531 1 98.94 106 PHE B CA 1
ATOM 1813 C C . PHE B 1 106 ? 0.302 -7.488 7.027 1 98.94 106 PHE B C 1
ATOM 1815 O O . PHE B 1 106 ? 1.251 -6.836 7.465 1 98.94 106 PHE B O 1
ATOM 1822 N N . THR B 1 107 ? -0.582 -7.98 7.758 1 98.75 107 THR B N 1
ATOM 1823 C CA . THR B 1 107 ? -0.434 -8.188 9.195 1 98.75 107 THR B CA 1
ATOM 1824 C C . THR B 1 107 ? -1.014 -9.539 9.609 1 98.75 107 THR B C 1
ATOM 1826 O O . THR B 1 107 ? -2.072 -9.938 9.117 1 98.75 107 THR B O 1
ATOM 1829 N N . PRO B 1 108 ? -0.373 -10.383 10.492 1 98.38 108 PRO B N 1
ATOM 1830 C CA . PRO B 1 108 ? 1.004 -10.172 10.945 1 98.38 108 PRO B CA 1
ATOM 1831 C C . PRO B 1 108 ? 2.021 -10.289 9.812 1 98.38 108 PRO B C 1
ATOM 1833 O O . PRO B 1 108 ? 1.644 -10.305 8.633 1 98.38 108 PRO B O 1
ATOM 1836 N N . LEU B 1 109 ? 3.309 -10.148 10.109 1 98.31 109 LEU B N 1
ATOM 1837 C CA . LEU B 1 109 ? 4.371 -10.227 9.117 1 98.31 109 LEU B CA 1
ATOM 1838 C C . LEU B 1 109 ? 4.352 -11.57 8.398 1 98.31 109 LEU B C 1
ATOM 1840 O O . LEU B 1 109 ? 4.137 -12.609 9.016 1 98.31 109 LEU B O 1
ATOM 1844 N N . ARG B 1 110 ? 4.535 -11.477 7.094 1 98.06 110 ARG B N 1
ATOM 1845 C CA . ARG B 1 110 ? 4.848 -12.695 6.348 1 98.06 110 ARG B CA 1
ATOM 1846 C C . ARG B 1 110 ? 6.258 -13.18 6.66 1 98.06 110 ARG B C 1
ATOM 1848 O O . ARG B 1 110 ? 7.215 -12.828 5.965 1 98.06 110 ARG B O 1
ATOM 1855 N N . GLU B 1 111 ? 6.395 -14.039 7.574 1 96.44 111 GLU B N 1
ATOM 1856 C CA . GLU B 1 111 ? 7.703 -14.516 8.016 1 96.44 111 GLU B CA 1
ATOM 1857 C C . GLU B 1 111 ? 8.422 -15.266 6.898 1 96.44 111 GLU B C 1
ATOM 1859 O O . GLU B 1 111 ? 9.648 -15.242 6.812 1 96.44 111 GLU B O 1
ATOM 1864 N N . ASP B 1 112 ? 7.684 -15.945 6.062 1 94.62 112 ASP B N 1
ATOM 1865 C CA . ASP B 1 112 ? 8.242 -16.719 4.961 1 94.62 112 ASP B CA 1
ATOM 1866 C C . ASP B 1 112 ? 8.922 -15.805 3.939 1 94.62 112 ASP B C 1
ATOM 1868 O O . ASP B 1 112 ? 9.727 -16.266 3.125 1 94.62 112 ASP B O 1
ATOM 1872 N N . PHE B 1 113 ? 8.57 -14.469 3.943 1 94.62 113 PHE B N 1
ATOM 1873 C CA . PHE B 1 113 ? 9.188 -13.516 3.027 1 94.62 113 PHE B CA 1
ATOM 1874 C C . PHE B 1 113 ? 10.523 -13.031 3.574 1 94.62 113 PHE B C 1
ATOM 1876 O O . PHE B 1 113 ? 11.375 -12.555 2.818 1 94.62 113 PHE B O 1
ATOM 1883 N N . ILE B 1 114 ? 10.672 -12.969 4.84 1 90.25 114 ILE B N 1
ATOM 1884 C CA . ILE B 1 114 ? 11.797 -12.328 5.5 1 90.25 114 ILE B CA 1
ATOM 1885 C C . ILE B 1 114 ? 12.898 -13.359 5.762 1 90.25 114 ILE B C 1
ATOM 1887 O O . ILE B 1 114 ? 14.078 -13.023 5.789 1 90.25 114 ILE B O 1
ATOM 1891 N N . THR B 1 115 ? 12.688 -14.539 6.125 1 75.19 115 THR B N 1
ATOM 1892 C CA . THR B 1 115 ? 13.664 -15.547 6.508 1 75.19 115 THR B CA 1
ATOM 1893 C C . THR B 1 115 ? 14.328 -16.156 5.27 1 75.19 115 THR B C 1
ATOM 1895 O O . THR B 1 115 ? 15.344 -16.844 5.379 1 75.19 115 THR B O 1
ATOM 1898 N N . GLU B 1 116 ? 14.164 -15.688 4.098 1 57.06 116 GLU B N 1
ATOM 1899 C CA . GLU B 1 116 ? 14.891 -16.281 2.98 1 57.06 116 GLU B CA 1
ATOM 1900 C C . GLU B 1 116 ? 16.25 -15.633 2.797 1 57.06 116 GLU B C 1
ATOM 1902 O O . GLU B 1 116 ? 16.438 -14.461 3.115 1 57.06 116 GLU B O 1
#

InterPro domains:
  IPR011051 RmlC-like cupin domain superfamily [SSF51182] (17-108)
  IPR013096 Cupin 2, conserved barrel [PF07883] (45-101)
  IPR014710 RmlC-like jelly roll fold [G3DSA:2.60.120.10] (3-115)
  IPR052535 Bacilysin biosynthesis H2HPP isomerase [PTHR40112] (11-113)

Organism: NCBI:txid889453

Sequence (232 aa):
MVTDYWQRYDDAEVTEIAPGIERRIIKTEKLMLVVVDFYDGPTKAADPFHSHYHEQVSFVAEGELYLFAGKNEPVHLKKGDMFAMQPDVPHTIQRLTEHVRIVDCFTPLREDFITEMVTDYWQRYDDAEVTEIAPGIERRIIKTEKLMLVVVDFYDGPTKAADPFHSHYHEQVSFVAEGELYLFAGKNEPVHLKKGDMFAMQPDVPHTIQRLTEHVRIVDCFTPLREDFITE

Secondary structure (DSSP, 8-state):
--SSSEE-GGGS--EEEETTEEEEEEE-SS-EEEEEEE-S-S-SSPPPPB--SSEEEEEEEESEEEEEETTSPPEEEETT-EEEE-TT--EEEEE-SS-EEEEEEEES--HHHH--/--SSSEE-GGGS--EEEETTEEEEEEE-SS-EEEEEEE-S-S-SSPPPPB--SSEEEEEEEESEEEEEETTSPPEEEETT-EEEE-TT--EEEEE-SS-EEEEEEEES--HHHH--

pLDDT: mean 95.83, std 9.65, range [35.38, 99.0]

Radius of gyration: 16.8 Å; Cα contacts (8 Å, |Δi|>4): 612; chains: 2; bounding box: 37×47×38 Å

Nearest PDB structures (foldseek):
  1juh-assembly1_C  TM=8.825E-01  e=4.425E-06  Aspergillus japonicus
  1gqg-assembly1_C  TM=8.865E-01  e=6.045E-06  Aspergillus japonicus
  1gqh-assembly1_B  TM=8.846E-01  e=1.188E-05  Aspergillus japonicus
  1gqg-assembly2_B  TM=8.853E-01  e=1.188E-05  Aspergillus japonicus
  1juh-assembly2_D-2  TM=8.870E-01  e=1.541E-05  Aspergillus japonicus